Protein AF-A0A3M1L027-F1 (afdb_monomer)

Radius of gyration: 27.31 Å; Cα contacts (8 Å, |Δi|>4): 320; chains: 1; bounding box: 100×48×67 Å

Structure (mmCIF, N/CA/C/O backbone):
data_AF-A0A3M1L027-F1
#
_entry.id   AF-A0A3M1L027-F1
#
loop_
_atom_site.group_PDB
_atom_site.id
_atom_site.type_symbol
_atom_site.label_atom_id
_atom_site.label_alt_id
_atom_site.label_comp_id
_atom_site.label_asym_id
_atom_site.label_entity_id
_atom_site.label_seq_id
_atom_site.pdbx_PDB_ins_code
_atom_site.Cartn_x
_atom_site.Cartn_y
_atom_site.Cartn_z
_atom_site.occupancy
_atom_site.B_iso_or_equiv
_atom_site.auth_seq_id
_atom_site.auth_comp_id
_atom_site.auth_asym_id
_atom_site.auth_atom_id
_atom_site.pdbx_PDB_model_num
ATOM 1 N N . MET A 1 1 ? 84.495 -32.767 42.194 1.00 37.31 1 MET A N 1
ATOM 2 C CA . MET A 1 1 ? 84.769 -31.376 41.768 1.00 37.31 1 MET A CA 1
ATOM 3 C C . MET A 1 1 ? 83.921 -31.078 40.525 1.00 37.31 1 MET A C 1
ATOM 5 O O . MET A 1 1 ? 83.804 -31.969 39.702 1.00 37.31 1 MET A O 1
ATOM 9 N N . LEU A 1 2 ? 83.273 -29.899 40.522 1.00 36.91 2 LEU A N 1
ATOM 10 C CA . LEU A 1 2 ? 82.300 -29.227 39.611 1.00 36.91 2 LEU A CA 1
ATOM 11 C C . LEU A 1 2 ? 82.234 -29.597 38.095 1.00 36.91 2 LEU A C 1
ATOM 13 O O . LEU A 1 2 ? 83.239 -30.071 37.577 1.00 36.91 2 LEU A O 1
ATOM 17 N N . PRO A 1 3 ? 81.194 -29.172 37.314 1.00 49.00 3 PRO A N 1
ATOM 18 C CA . PRO A 1 3 ? 79.812 -28.757 37.654 1.00 49.00 3 PRO A CA 1
ATOM 19 C C . PRO A 1 3 ? 78.686 -29.198 36.669 1.00 49.00 3 PRO A C 1
ATOM 21 O O . PRO A 1 3 ? 78.904 -29.731 35.587 1.00 49.00 3 PRO A O 1
ATOM 24 N N . LEU A 1 4 ? 77.455 -28.860 37.083 1.00 48.69 4 LEU A N 1
ATOM 25 C CA . LEU A 1 4 ? 76.181 -28.756 36.355 1.00 48.69 4 LEU A CA 1
ATOM 26 C C . LEU A 1 4 ? 76.258 -28.399 34.855 1.00 48.69 4 LEU A C 1
ATOM 28 O O . LEU A 1 4 ? 76.881 -27.406 34.486 1.00 48.69 4 LEU A O 1
ATOM 32 N N . ARG A 1 5 ? 75.348 -28.994 34.066 1.00 46.06 5 ARG A N 1
ATOM 33 C CA . ARG A 1 5 ? 74.534 -28.235 33.097 1.00 46.06 5 ARG A CA 1
ATOM 34 C C . ARG A 1 5 ? 73.067 -28.667 33.160 1.00 46.06 5 ARG A C 1
ATOM 36 O O . ARG A 1 5 ? 72.673 -29.698 32.631 1.00 46.06 5 ARG A O 1
ATOM 43 N N . ARG A 1 6 ? 72.265 -27.843 33.842 1.00 48.41 6 ARG A N 1
ATOM 44 C CA . ARG A 1 6 ? 70.798 -27.846 33.785 1.00 48.41 6 ARG A CA 1
ATOM 45 C C . ARG A 1 6 ? 70.379 -27.324 32.409 1.00 48.41 6 ARG A C 1
ATOM 47 O O . ARG A 1 6 ? 70.570 -26.143 32.128 1.00 48.41 6 ARG A O 1
ATOM 54 N N . GLY A 1 7 ? 69.841 -28.195 31.563 1.00 45.50 7 GLY A N 1
ATOM 55 C CA . GLY A 1 7 ? 69.134 -27.788 30.352 1.00 45.50 7 GLY A CA 1
ATOM 56 C C . GLY A 1 7 ? 67.752 -27.275 30.739 1.00 45.50 7 GLY A C 1
ATOM 57 O O . GLY A 1 7 ? 66.909 -28.049 31.181 1.00 45.50 7 GLY A O 1
ATOM 58 N N . TRP A 1 8 ? 67.535 -25.968 30.626 1.00 43.94 8 TRP A N 1
ATOM 59 C CA . TRP A 1 8 ? 66.209 -25.378 30.749 1.00 43.94 8 TRP A CA 1
ATOM 60 C C . TRP A 1 8 ? 65.458 -25.605 29.438 1.00 43.94 8 TRP A C 1
ATOM 62 O O . TRP A 1 8 ? 65.873 -25.119 28.388 1.00 43.94 8 TRP A O 1
ATOM 72 N N . ILE A 1 9 ? 64.361 -26.356 29.501 1.00 53.78 9 ILE A N 1
ATOM 73 C CA . ILE A 1 9 ? 63.373 -26.435 28.426 1.00 53.78 9 ILE A CA 1
ATOM 74 C C . ILE A 1 9 ? 62.634 -25.093 28.423 1.00 53.78 9 ILE A C 1
ATOM 76 O O . ILE A 1 9 ? 61.782 -24.849 29.276 1.00 53.78 9 ILE A O 1
ATOM 80 N N . LEU A 1 10 ? 62.973 -24.205 27.486 1.00 49.75 10 LEU A N 1
ATOM 81 C CA . LEU A 1 10 ? 62.103 -23.087 27.129 1.00 49.75 10 LEU A CA 1
ATOM 82 C C . LEU A 1 10 ? 60.979 -23.652 26.255 1.00 49.75 10 LEU A C 1
ATOM 84 O O . LEU A 1 10 ? 61.097 -23.764 25.037 1.00 49.75 10 LEU A O 1
ATOM 88 N N . LEU A 1 11 ? 59.892 -24.064 26.904 1.00 52.31 11 LEU A N 1
ATOM 89 C CA . LEU A 1 11 ? 58.634 -24.336 26.229 1.00 52.31 11 LEU A CA 1
ATOM 90 C C . LEU A 1 11 ? 58.016 -22.975 25.883 1.00 52.31 11 LEU A C 1
ATOM 92 O O . LEU A 1 11 ? 57.370 -22.346 26.720 1.00 52.31 11 LEU A O 1
ATOM 96 N N . CYS A 1 12 ? 58.260 -22.487 24.665 1.00 53.84 12 CYS A N 1
ATOM 97 C CA . CYS A 1 12 ? 57.504 -21.371 24.108 1.00 53.84 12 CYS A CA 1
ATOM 98 C C . CYS A 1 12 ? 56.041 -21.810 23.976 1.00 53.84 12 CYS A C 1
ATOM 100 O O . CYS A 1 12 ? 55.647 -22.402 22.972 1.00 53.84 12 CYS A O 1
ATOM 102 N N . LEU A 1 13 ? 55.236 -21.529 25.004 1.00 53.84 13 LEU A N 1
ATOM 103 C CA . LEU A 1 13 ? 53.788 -21.440 24.881 1.00 53.84 13 LEU A CA 1
ATOM 104 C C . LEU A 1 13 ? 53.501 -20.316 23.886 1.00 53.84 13 LEU A C 1
ATOM 106 O O . LEU A 1 13 ? 53.431 -19.144 24.250 1.00 53.84 13 LEU A O 1
ATOM 110 N N . ALA A 1 14 ? 53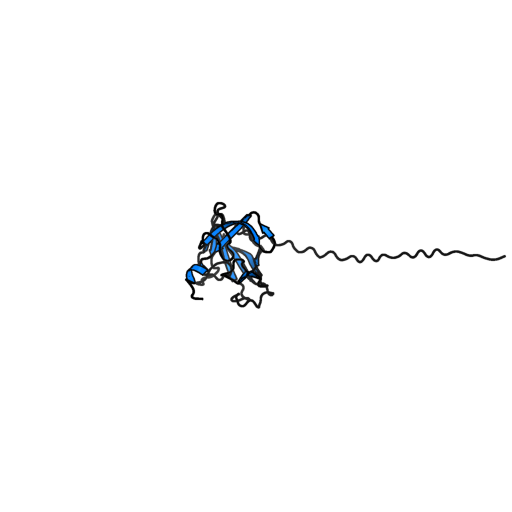.367 -20.684 22.613 1.00 56.53 14 ALA A N 1
ATOM 111 C CA . ALA A 1 14 ? 52.676 -19.869 21.637 1.00 56.53 14 ALA A CA 1
ATOM 112 C C . ALA A 1 14 ? 51.235 -19.741 22.134 1.00 56.53 14 ALA A C 1
ATOM 114 O O . ALA A 1 14 ? 50.391 -20.612 21.922 1.00 56.53 14 ALA A O 1
ATOM 115 N N . THR A 1 15 ? 50.977 -18.664 22.869 1.00 54.59 15 THR A N 1
ATOM 116 C CA . THR A 1 15 ? 49.641 -18.152 23.099 1.00 54.59 15 THR A CA 1
ATOM 117 C C . THR A 1 15 ? 49.081 -17.798 21.728 1.00 54.59 15 THR A C 1
ATOM 119 O O . THR A 1 15 ? 49.270 -16.701 21.209 1.00 54.59 15 THR A O 1
ATOM 122 N N . LEU A 1 16 ? 48.403 -18.767 21.111 1.00 51.25 16 LEU A N 1
ATOM 123 C CA . LEU A 1 16 ? 47.367 -18.508 20.125 1.00 51.25 16 LEU A CA 1
ATOM 124 C C . LEU A 1 16 ? 46.363 -17.592 20.821 1.00 51.25 16 LEU A C 1
ATOM 126 O O . LEU A 1 16 ? 45.451 -18.038 21.518 1.00 51.25 16 LEU A O 1
ATOM 130 N N . ALA A 1 17 ? 46.607 -16.289 20.696 1.00 50.75 17 ALA A N 1
ATOM 131 C CA . ALA A 1 17 ? 45.645 -15.251 20.962 1.00 50.75 17 ALA A CA 1
ATOM 132 C C . ALA A 1 17 ? 44.500 -15.506 19.986 1.00 50.75 17 ALA A C 1
ATOM 134 O O . ALA A 1 17 ? 44.502 -15.047 18.848 1.00 50.75 17 ALA A O 1
ATOM 135 N N . CYS A 1 18 ? 43.559 -16.332 20.427 1.00 54.00 18 CYS A N 1
ATOM 136 C CA . CYS A 1 18 ? 42.279 -16.499 19.787 1.00 54.00 18 CYS A CA 1
ATOM 137 C C . CYS A 1 18 ? 41.596 -15.138 19.930 1.00 54.00 18 CYS A C 1
ATOM 139 O O . CYS A 1 18 ? 41.014 -14.828 20.973 1.00 54.00 18 CYS A O 1
ATOM 141 N N . GLN A 1 19 ? 41.771 -14.276 18.925 1.00 53.28 19 GLN A N 1
ATOM 142 C CA . GLN A 1 19 ? 40.896 -13.135 18.730 1.00 53.28 19 GLN A CA 1
ATOM 143 C C . GLN A 1 19 ? 39.499 -13.735 18.633 1.00 53.28 19 GLN A C 1
ATOM 145 O O . GLN A 1 19 ? 39.149 -14.388 17.654 1.00 53.28 19 GLN A O 1
ATOM 150 N N . ARG A 1 20 ? 38.725 -13.605 19.715 1.00 50.97 20 ARG A N 1
ATOM 151 C CA . ARG A 1 20 ? 37.283 -13.790 19.654 1.00 50.97 20 ARG A CA 1
ATOM 152 C C . ARG A 1 20 ? 36.786 -12.699 18.723 1.00 50.97 20 ARG A C 1
ATOM 154 O O . ARG A 1 20 ? 36.495 -11.593 19.178 1.00 50.97 20 ARG A O 1
ATOM 161 N N . ASP A 1 21 ? 36.719 -13.022 17.438 1.00 51.28 21 ASP A N 1
ATOM 162 C CA . ASP A 1 21 ? 35.825 -12.347 16.519 1.00 51.28 21 ASP A CA 1
ATOM 163 C C . ASP A 1 21 ? 34.471 -12.349 17.212 1.00 51.28 21 ASP A C 1
ATOM 165 O O . ASP A 1 21 ? 33.877 -13.393 17.507 1.00 51.28 21 ASP A O 1
ATOM 169 N N . SER A 1 22 ? 34.058 -11.160 17.635 1.00 59.34 22 SER A N 1
ATOM 170 C CA . SER A 1 22 ? 32.758 -10.984 18.244 1.00 59.34 22 SER A CA 1
ATOM 171 C C . SER A 1 22 ? 31.772 -11.346 17.150 1.00 59.34 22 SER A C 1
ATOM 173 O O . SER A 1 22 ? 31.690 -10.654 16.136 1.00 59.34 22 SER A O 1
ATOM 175 N N . LEU A 1 23 ? 31.079 -12.472 17.337 1.00 60.75 23 LEU A N 1
ATOM 176 C CA . LEU A 1 23 ? 29.998 -12.879 16.454 1.00 60.75 23 LEU A CA 1
ATOM 177 C C . LEU A 1 23 ? 29.114 -11.649 16.204 1.00 60.75 23 LEU A C 1
ATOM 179 O O . LEU A 1 23 ? 28.798 -10.939 17.172 1.00 60.75 23 LEU A O 1
ATOM 183 N N . PRO A 1 24 ? 28.746 -11.367 14.940 1.00 59.81 24 PRO A N 1
ATOM 184 C CA . PRO A 1 24 ? 27.857 -10.265 14.624 1.00 59.81 24 PRO A CA 1
ATOM 185 C C . PRO A 1 24 ? 26.661 -10.324 15.566 1.00 59.81 24 PRO A C 1
ATOM 187 O O . PRO A 1 24 ? 26.062 -11.391 15.736 1.00 59.81 24 PRO A O 1
ATOM 190 N N . LYS A 1 25 ? 26.349 -9.202 16.227 1.00 63.88 25 LYS A N 1
ATOM 191 C CA . LYS A 1 25 ? 25.172 -9.130 17.097 1.00 63.88 25 LYS A CA 1
ATOM 192 C C . LYS A 1 25 ? 23.978 -9.694 16.320 1.00 63.88 25 LYS A C 1
ATOM 194 O O . LYS A 1 25 ? 23.798 -9.280 15.171 1.00 63.88 25 LYS A O 1
ATOM 199 N N . PRO A 1 26 ? 23.181 -10.602 16.915 1.00 51.31 26 PRO A N 1
ATOM 200 C CA . PRO A 1 26 ? 21.980 -11.105 16.272 1.00 51.31 26 PRO A CA 1
ATOM 201 C C . PRO A 1 26 ? 21.167 -9.913 15.783 1.00 51.31 26 PRO A C 1
ATOM 203 O O . PRO A 1 26 ? 20.829 -9.024 16.573 1.00 51.31 26 PRO A O 1
ATOM 206 N N . GLN A 1 27 ? 20.919 -9.848 14.476 1.00 49.56 27 GLN A N 1
ATOM 207 C CA . GLN A 1 27 ? 19.997 -8.853 13.958 1.00 49.56 27 GLN A CA 1
ATOM 208 C C . GLN A 1 27 ? 18.647 -9.096 14.644 1.00 49.56 27 GLN A C 1
ATOM 210 O O . GLN A 1 27 ? 18.240 -10.256 14.775 1.00 49.56 27 GLN A O 1
ATOM 215 N N . PRO A 1 28 ? 17.967 -8.042 15.132 1.00 50.88 28 PRO A N 1
ATOM 216 C CA . PRO A 1 28 ? 16.625 -8.205 15.667 1.00 50.88 28 PRO A CA 1
ATOM 217 C C . PRO A 1 28 ? 15.769 -8.923 14.617 1.00 50.88 28 PRO A C 1
ATOM 219 O O . PRO A 1 28 ? 15.940 -8.648 13.423 1.00 50.88 28 PRO A O 1
ATOM 222 N N . PRO A 1 29 ? 14.891 -9.854 15.037 1.00 46.72 29 PRO A N 1
ATOM 223 C CA . PRO A 1 29 ? 14.069 -10.606 14.105 1.00 46.72 29 PRO A CA 1
ATOM 224 C C . PRO A 1 29 ? 13.364 -9.622 13.180 1.00 46.72 29 PRO A C 1
ATOM 226 O O . PRO A 1 29 ? 12.814 -8.614 13.637 1.00 46.72 29 PRO A O 1
ATOM 229 N N . THR A 1 30 ? 13.430 -9.887 11.876 1.00 49.53 30 THR A N 1
ATOM 230 C CA . THR A 1 30 ? 12.678 -9.115 10.893 1.00 49.53 30 THR A CA 1
ATOM 231 C C . THR A 1 30 ? 11.226 -9.095 11.365 1.00 49.53 30 THR A C 1
ATOM 233 O O . THR A 1 30 ? 10.661 -10.173 11.579 1.00 49.53 30 THR A O 1
ATOM 236 N N . PRO A 1 31 ? 10.632 -7.914 11.621 1.00 47.78 31 PRO A N 1
ATOM 237 C CA . PRO A 1 31 ? 9.256 -7.861 12.077 1.00 47.78 31 PRO A CA 1
ATOM 238 C C . PRO A 1 31 ? 8.383 -8.589 11.051 1.00 47.78 31 PRO A C 1
ATOM 240 O O . PRO A 1 31 ? 8.661 -8.497 9.849 1.00 47.78 31 PRO A O 1
ATOM 243 N N . PRO A 1 32 ? 7.377 -9.355 11.505 1.00 49.22 32 PRO A N 1
ATOM 244 C CA . PRO A 1 32 ? 6.513 -10.079 10.592 1.00 49.22 32 PRO A CA 1
ATOM 245 C C . PRO A 1 32 ? 5.899 -9.094 9.586 1.00 49.22 32 PRO A C 1
ATOM 247 O O . PRO A 1 32 ? 5.585 -7.961 9.970 1.00 49.22 32 PRO A O 1
ATOM 250 N N . PRO A 1 33 ? 5.722 -9.499 8.313 1.00 55.72 33 PRO A N 1
ATOM 251 C CA . PRO A 1 33 ? 5.017 -8.674 7.344 1.00 55.72 33 PRO A CA 1
ATOM 252 C C . PRO A 1 33 ? 3.640 -8.308 7.899 1.00 55.72 33 PRO A C 1
ATOM 254 O O . PRO A 1 33 ? 3.072 -9.028 8.724 1.00 55.72 33 PRO A O 1
ATOM 257 N N . LEU A 1 34 ? 3.115 -7.168 7.463 1.00 56.09 34 LEU A N 1
ATOM 258 C CA . LEU A 1 34 ? 1.831 -6.650 7.889 1.00 56.09 34 LEU A CA 1
ATOM 259 C C . LEU A 1 34 ? 0.793 -7.623 7.350 1.00 56.09 34 LEU A C 1
ATOM 261 O O . LEU A 1 34 ? 0.410 -7.569 6.187 1.00 56.09 34 LEU A O 1
ATOM 265 N N . ARG A 1 35 ? 0.370 -8.540 8.212 1.00 68.25 35 ARG A N 1
ATOM 266 C CA . ARG A 1 35 ? -0.791 -9.379 7.992 1.00 68.25 35 ARG A CA 1
ATOM 267 C C . ARG A 1 35 ? -1.999 -8.475 8.102 1.00 68.25 35 ARG A C 1
ATOM 269 O O . ARG A 1 35 ? -2.473 -8.199 9.201 1.00 68.25 35 ARG A O 1
ATOM 276 N N . LEU A 1 36 ? -2.402 -7.913 6.966 1.00 73.50 36 LEU A N 1
ATOM 277 C CA . LEU A 1 36 ? -3.589 -7.074 6.877 1.00 73.50 36 LEU A CA 1
ATOM 278 C C . LEU A 1 36 ? -4.849 -7.873 7.220 1.00 73.50 36 LEU A C 1
ATOM 280 O O . LEU A 1 36 ? -5.791 -7.277 7.701 1.00 73.50 36 LEU A O 1
ATOM 284 N N . ASP A 1 37 ? -4.836 -9.198 7.071 1.00 75.25 37 ASP A N 1
ATOM 285 C CA . ASP A 1 37 ? -5.871 -10.148 7.507 1.00 75.25 37 ASP A CA 1
ATOM 286 C C . ASP A 1 37 ? -5.891 -10.404 9.018 1.00 75.25 37 ASP A C 1
ATOM 288 O O . ASP A 1 37 ? -6.900 -10.852 9.560 1.00 75.25 37 ASP A O 1
ATOM 292 N N . ARG A 1 38 ? -4.783 -10.126 9.716 1.00 83.75 38 ARG A N 1
ATOM 293 C CA . ARG A 1 38 ? -4.649 -10.283 11.174 1.00 83.75 38 ARG A CA 1
ATOM 294 C C . ARG A 1 38 ? -3.812 -9.147 11.781 1.00 83.75 38 ARG A C 1
ATOM 296 O O . ARG A 1 38 ? -2.733 -9.403 12.318 1.00 83.75 38 ARG A O 1
ATOM 303 N N . PRO A 1 39 ? -4.277 -7.890 11.685 1.00 86.62 39 PRO A N 1
ATOM 304 C CA . PRO A 1 39 ? -3.570 -6.727 12.189 1.00 86.62 39 PRO A CA 1
ATOM 305 C C . PRO A 1 39 ? -3.420 -6.806 13.710 1.00 86.62 39 PRO A C 1
ATOM 307 O O . PRO A 1 39 ? -4.360 -7.122 14.438 1.00 86.62 39 PRO A O 1
ATOM 310 N N . ALA A 1 40 ? -2.225 -6.482 14.197 1.00 90.44 40 ALA A N 1
ATOM 311 C CA . ALA A 1 40 ? -1.915 -6.430 15.618 1.00 90.44 40 ALA A CA 1
ATOM 312 C C . ALA A 1 40 ? -1.153 -5.147 15.955 1.00 90.44 40 ALA A C 1
ATOM 314 O O . ALA A 1 40 ? -0.298 -4.700 15.190 1.00 90.44 40 ALA A O 1
ATOM 315 N N . VAL A 1 41 ? -1.434 -4.561 17.121 1.00 92.62 41 VAL A N 1
ATOM 316 C CA . VAL A 1 41 ? -0.690 -3.390 17.609 1.00 92.62 41 VAL A CA 1
ATOM 317 C C . VAL A 1 41 ? 0.792 -3.743 17.750 1.00 92.62 41 VAL A C 1
ATOM 319 O O . VAL A 1 41 ? 1.140 -4.793 18.282 1.00 92.62 41 VAL A O 1
ATOM 322 N N . GLY A 1 42 ? 1.665 -2.870 17.247 1.00 89.06 42 GLY A N 1
ATOM 323 C CA . GLY A 1 42 ? 3.112 -3.083 17.186 1.00 89.06 42 GLY A CA 1
ATOM 324 C C . GLY A 1 42 ? 3.602 -3.770 15.907 1.00 89.06 42 GLY A C 1
ATOM 325 O O . GLY A 1 42 ? 4.803 -3.744 15.639 1.00 89.06 42 GLY A O 1
ATOM 326 N N . GLN A 1 43 ? 2.707 -4.328 15.083 1.00 87.94 43 GLN A N 1
ATOM 327 C CA . GLN A 1 43 ? 3.065 -4.884 13.777 1.00 87.94 43 GLN A CA 1
ATOM 328 C C . GLN A 1 43 ? 3.628 -3.789 12.867 1.00 87.94 43 GLN A C 1
ATOM 330 O O . GLN A 1 43 ? 3.080 -2.685 12.797 1.00 87.94 43 GLN A O 1
ATOM 335 N N . GLN A 1 44 ? 4.708 -4.103 12.150 1.00 86.75 44 GLN A N 1
ATOM 336 C CA . GLN A 1 44 ? 5.384 -3.164 11.262 1.00 86.75 44 GLN A CA 1
ATOM 337 C C . GLN A 1 44 ? 5.728 -3.823 9.929 1.00 86.75 44 GLN A C 1
ATOM 339 O O . GLN A 1 44 ? 6.296 -4.908 9.899 1.00 86.75 44 GLN A O 1
ATOM 344 N N . SER A 1 45 ? 5.468 -3.116 8.834 1.00 83.56 45 SER A N 1
ATOM 345 C CA . SER A 1 45 ? 5.930 -3.454 7.492 1.00 83.56 45 SER A CA 1
ATOM 346 C C . SER A 1 45 ? 6.839 -2.417 6.890 1.00 83.56 45 SER A C 1
ATOM 348 O O . SER A 1 45 ? 6.894 -1.270 7.329 1.00 83.56 45 SER A O 1
ATOM 350 N N . ARG A 1 46 ? 7.571 -2.880 5.884 1.00 81.56 46 ARG A N 1
ATOM 351 C CA . ARG A 1 46 ? 8.557 -2.136 5.124 1.00 81.56 46 ARG A CA 1
ATOM 352 C C . ARG A 1 46 ? 8.307 -2.414 3.651 1.00 81.56 46 ARG A C 1
ATOM 354 O O . ARG A 1 46 ? 8.335 -3.572 3.249 1.00 81.56 46 ARG A O 1
ATOM 361 N N . TYR A 1 47 ? 8.058 -1.365 2.885 1.00 79.38 47 TYR A N 1
ATOM 362 C CA . TYR A 1 47 ? 7.806 -1.438 1.454 1.00 79.38 47 TYR A CA 1
ATOM 363 C C . TYR A 1 47 ? 8.935 -0.724 0.728 1.00 79.38 47 TYR A C 1
ATOM 365 O O . TYR A 1 47 ? 9.275 0.411 1.065 1.00 79.38 47 TYR A O 1
ATOM 373 N N . LEU A 1 48 ? 9.526 -1.412 -0.243 1.00 77.00 48 LEU A N 1
ATOM 374 C CA . LEU A 1 48 ? 10.541 -0.836 -1.113 1.00 77.00 48 LEU A CA 1
ATOM 375 C C . LEU A 1 48 ? 9.845 0.022 -2.163 1.00 77.00 48 LEU A C 1
ATOM 377 O O . LEU A 1 48 ? 8.863 -0.419 -2.764 1.00 77.00 48 LEU A O 1
ATOM 381 N N . LEU A 1 49 ? 10.373 1.218 -2.400 1.00 74.81 49 LEU A N 1
ATOM 382 C CA . LEU A 1 49 ? 9.961 2.008 -3.547 1.00 74.81 49 LEU A CA 1
ATOM 383 C C . LEU A 1 49 ? 10.813 1.604 -4.754 1.00 74.81 49 LEU A C 1
ATOM 385 O O . LEU A 1 49 ? 12.040 1.710 -4.735 1.00 74.81 49 LEU A O 1
ATOM 389 N N . LEU A 1 50 ? 10.143 1.130 -5.801 1.00 73.19 50 LEU A N 1
ATOM 390 C CA . LEU A 1 50 ? 10.763 0.769 -7.069 1.00 73.19 50 LEU A CA 1
ATOM 391 C C . LEU A 1 50 ? 10.286 1.741 -8.139 1.00 73.19 50 LEU A C 1
ATOM 393 O O . LEU A 1 50 ? 9.083 1.925 -8.325 1.00 73.19 50 LEU A O 1
ATOM 397 N N . LYS A 1 51 ? 11.230 2.347 -8.853 1.00 70.31 51 LYS A N 1
ATOM 398 C CA . LYS A 1 51 ? 10.949 3.239 -9.971 1.00 70.31 51 LYS A CA 1
ATOM 399 C C . LYS A 1 51 ? 11.202 2.497 -11.271 1.00 70.31 51 LYS A C 1
ATOM 401 O O . LYS A 1 51 ? 12.320 2.067 -11.530 1.00 70.31 51 LYS A O 1
ATOM 406 N N . GLY A 1 52 ? 10.162 2.336 -12.081 1.00 65.94 52 GLY A N 1
ATOM 407 C CA . GLY A 1 52 ? 10.300 1.785 -13.423 1.00 65.94 52 GLY A CA 1
ATOM 408 C C . GLY A 1 52 ? 10.906 2.815 -14.375 1.00 65.94 52 GLY A C 1
ATOM 409 O O . GLY A 1 52 ? 10.434 3.947 -14.464 1.00 65.94 52 GLY A O 1
ATOM 410 N N . PHE A 1 53 ? 11.929 2.408 -15.112 1.00 55.75 53 PHE A N 1
ATOM 411 C CA . PHE A 1 53 ? 12.472 3.118 -16.258 1.00 55.75 53 PHE A CA 1
ATOM 412 C C . PHE A 1 53 ? 12.382 2.167 -17.444 1.00 55.75 53 PHE A C 1
ATOM 414 O O . PHE A 1 53 ? 12.714 0.992 -17.315 1.00 55.75 53 PHE A O 1
ATOM 421 N N . ASN A 1 54 ? 11.953 2.673 -18.598 1.00 57.38 54 ASN A N 1
ATOM 422 C CA . ASN A 1 54 ? 11.730 1.910 -19.830 1.00 57.38 54 ASN A CA 1
ATOM 423 C C . ASN A 1 54 ? 10.360 1.207 -19.942 1.00 57.38 54 ASN A C 1
ATOM 425 O O . ASN A 1 54 ? 10.265 -0.015 -20.022 1.00 57.38 54 ASN A O 1
ATOM 429 N N . TYR A 1 55 ? 9.299 2.015 -20.047 1.00 54.94 55 TYR A N 1
ATOM 430 C CA . TYR A 1 55 ? 7.923 1.576 -20.336 1.00 54.94 55 TYR A CA 1
ATOM 431 C C . TYR A 1 55 ? 7.744 0.883 -21.702 1.00 54.94 55 TYR A C 1
ATOM 433 O O . TYR A 1 55 ? 6.718 0.251 -21.936 1.00 54.94 55 TYR A O 1
ATOM 441 N N . LEU A 1 56 ? 8.716 1.021 -22.611 1.00 55.41 56 LEU A N 1
ATOM 442 C CA . LEU A 1 56 ? 8.654 0.514 -23.988 1.00 55.41 56 LEU A CA 1
ATOM 443 C C . LEU A 1 56 ? 9.581 -0.692 -24.232 1.00 55.41 56 LEU A C 1
ATOM 445 O O . LEU A 1 56 ? 9.600 -1.238 -25.333 1.00 55.41 56 LEU A O 1
ATOM 449 N N . GLY A 1 57 ? 10.372 -1.098 -23.235 1.00 55.03 57 GLY A N 1
ATOM 450 C CA . GLY A 1 57 ? 11.334 -2.193 -23.348 1.00 55.03 57 GLY A CA 1
ATOM 451 C C . GLY A 1 57 ? 10.764 -3.550 -22.942 1.00 55.03 57 GLY A C 1
ATOM 452 O O . GLY A 1 57 ? 9.825 -3.643 -22.160 1.00 55.03 57 GLY A O 1
ATOM 453 N N . SER A 1 58 ? 11.393 -4.624 -23.425 1.00 52.59 58 SER A N 1
ATOM 454 C CA . SER A 1 58 ? 11.033 -6.014 -23.099 1.00 52.59 58 SER A CA 1
ATOM 455 C C . SER A 1 58 ? 11.500 -6.483 -21.714 1.00 52.59 58 SER A C 1
ATOM 457 O O . SER A 1 58 ? 11.207 -7.606 -21.318 1.00 52.59 58 SER A O 1
ATOM 459 N N . SER A 1 59 ? 12.252 -5.656 -20.985 1.00 54.72 59 SER A N 1
ATOM 460 C CA . SER A 1 59 ? 12.683 -5.933 -19.615 1.00 54.72 59 SER A CA 1
ATOM 461 C C . SER A 1 59 ? 12.533 -4.660 -18.794 1.00 54.72 59 SER A C 1
ATOM 463 O O . SER A 1 59 ? 13.153 -3.652 -19.150 1.00 54.72 59 SER A O 1
ATOM 465 N N . PRO A 1 60 ? 11.755 -4.673 -17.702 1.00 57.34 60 PRO A N 1
ATOM 466 C CA . PRO A 1 60 ? 11.655 -3.505 -16.849 1.00 57.34 60 PRO A CA 1
ATOM 467 C C . PRO A 1 60 ? 12.998 -3.272 -16.159 1.00 57.34 60 PRO A C 1
ATOM 469 O O . PRO A 1 60 ? 13.560 -4.173 -15.532 1.00 57.34 60 PRO A O 1
ATOM 472 N N . LEU A 1 61 ? 13.524 -2.058 -16.276 1.00 62.56 61 LEU A N 1
ATOM 473 C CA . LEU A 1 61 ? 14.629 -1.616 -15.442 1.00 62.56 61 LEU A CA 1
ATOM 474 C C . LEU A 1 61 ? 14.006 -0.918 -14.241 1.00 62.56 61 LEU A C 1
ATOM 476 O O . LEU A 1 61 ? 13.431 0.159 -14.373 1.00 62.56 61 LEU A O 1
ATOM 480 N N . PHE A 1 62 ? 14.070 -1.555 -13.076 1.00 66.50 62 PHE A N 1
ATOM 481 C CA . PHE A 1 62 ? 13.688 -0.906 -11.830 1.00 66.50 62 PHE A CA 1
ATOM 482 C C . PHE A 1 62 ? 14.923 -0.295 -11.184 1.00 66.50 62 PHE A C 1
ATOM 484 O O . PHE A 1 62 ? 15.904 -0.995 -10.934 1.00 66.50 62 PHE A O 1
ATOM 491 N N . GLU A 1 63 ? 14.861 0.993 -10.873 1.00 66.56 63 GLU A N 1
ATOM 492 C CA . GLU A 1 63 ? 15.776 1.594 -9.914 1.00 66.56 63 GLU A CA 1
ATOM 493 C C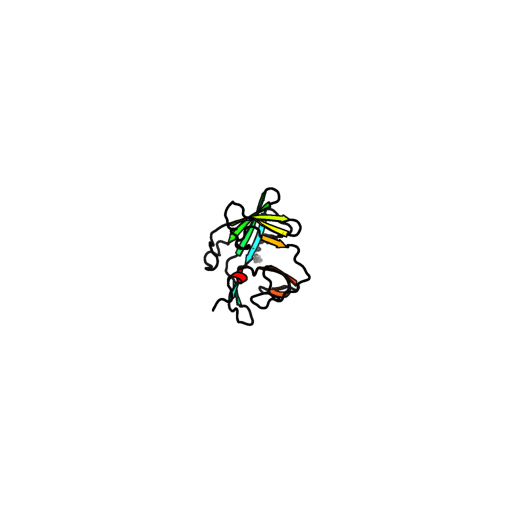 . GLU A 1 63 ? 15.162 1.479 -8.525 1.00 66.56 63 GLU A C 1
ATOM 495 O O . GLU A 1 63 ? 13.968 1.720 -8.315 1.00 66.56 63 GLU A O 1
ATOM 500 N N . TYR A 1 64 ? 15.994 1.091 -7.572 1.00 69.62 64 TYR A N 1
ATOM 501 C CA . TYR A 1 64 ? 15.629 1.129 -6.173 1.00 69.62 64 TYR A CA 1
ATOM 502 C C . TYR A 1 64 ? 15.834 2.548 -5.655 1.00 69.62 64 TYR A C 1
ATOM 504 O O . TYR A 1 64 ? 16.958 3.050 -5.670 1.00 69.62 64 TYR A O 1
ATOM 512 N N . ALA A 1 65 ? 14.772 3.171 -5.150 1.00 67.94 65 ALA A N 1
ATOM 513 C CA . ALA A 1 65 ? 14.968 4.339 -4.310 1.00 67.94 65 ALA A CA 1
ATOM 514 C C . ALA A 1 65 ? 15.483 3.847 -2.947 1.00 67.94 65 ALA A C 1
ATOM 516 O O . ALA A 1 65 ? 14.906 2.909 -2.402 1.00 67.94 65 ALA A O 1
ATOM 517 N N . PRO A 1 66 ? 16.512 4.471 -2.344 1.00 64.12 66 PRO A N 1
ATOM 518 C CA . PRO A 1 66 ? 17.038 4.069 -1.037 1.00 64.12 66 PRO A CA 1
ATOM 519 C C . PRO A 1 66 ? 16.001 4.127 0.098 1.00 64.12 66 PRO A C 1
ATOM 521 O O . PRO A 1 66 ? 16.267 3.621 1.191 1.00 64.12 66 PRO A O 1
ATOM 524 N N . ASP A 1 67 ? 14.823 4.702 -0.161 1.00 70.50 67 ASP A N 1
ATOM 525 C CA . ASP A 1 67 ? 13.716 4.745 0.776 1.00 70.50 67 ASP A CA 1
ATOM 526 C C . ASP A 1 67 ? 13.000 3.413 0.963 1.00 70.50 67 ASP A C 1
ATOM 528 O O . ASP A 1 67 ? 12.749 2.630 0.050 1.00 70.50 67 ASP A O 1
ATOM 532 N N . THR A 1 68 ? 12.566 3.224 2.197 1.00 77.06 68 THR A N 1
ATOM 533 C CA . THR A 1 68 ? 11.591 2.234 2.584 1.00 77.06 68 THR A CA 1
ATOM 534 C C . THR A 1 68 ? 10.419 2.930 3.269 1.00 77.06 68 THR A C 1
ATOM 536 O O . THR A 1 68 ? 10.569 3.537 4.333 1.00 77.06 68 THR A O 1
ATOM 539 N N . LEU A 1 69 ? 9.219 2.765 2.719 1.00 83.62 69 LEU A N 1
ATOM 540 C CA . LEU A 1 69 ? 7.999 3.137 3.420 1.00 83.62 69 LEU A CA 1
ATOM 541 C C . LEU A 1 69 ? 7.784 2.174 4.589 1.00 83.62 69 LEU A C 1
ATOM 543 O O . LEU A 1 69 ? 7.671 0.963 4.413 1.00 83.62 69 LEU A O 1
ATOM 547 N N . VAL A 1 70 ? 7.722 2.718 5.795 1.00 87.75 70 VAL A N 1
ATOM 548 C CA . VAL A 1 70 ? 7.427 2.001 7.030 1.00 87.75 70 VAL A CA 1
ATOM 549 C C . VAL A 1 70 ? 5.968 2.224 7.397 1.00 87.75 70 VAL A C 1
ATOM 551 O O . VAL A 1 70 ? 5.529 3.362 7.555 1.00 87.75 70 VAL A O 1
ATOM 554 N N . VAL A 1 71 ? 5.239 1.127 7.589 1.00 89.25 71 VAL A N 1
ATOM 555 C CA . VAL A 1 71 ? 3.832 1.141 8.008 1.00 89.25 71 VAL A CA 1
ATOM 556 C C . VAL A 1 71 ? 3.698 0.398 9.318 1.00 89.25 71 VAL A C 1
ATOM 558 O O . VAL A 1 71 ? 4.121 -0.753 9.413 1.00 89.25 71 VAL A O 1
ATOM 561 N N . ARG A 1 72 ? 3.138 1.043 10.338 1.00 92.62 72 ARG A N 1
ATOM 562 C CA . ARG A 1 72 ? 3.060 0.503 11.697 1.00 92.62 72 ARG A CA 1
ATOM 563 C C . ARG A 1 72 ? 1.651 0.619 12.250 1.00 92.62 72 ARG A C 1
ATOM 565 O O . ARG A 1 72 ? 1.053 1.685 12.184 1.00 92.62 72 ARG A O 1
ATOM 572 N N . ILE A 1 73 ? 1.154 -0.449 12.865 1.00 92.94 73 ILE A N 1
ATOM 573 C CA . ILE A 1 73 ? -0.074 -0.387 13.660 1.00 92.94 73 ILE A CA 1
ATOM 574 C C . ILE A 1 73 ? 0.294 0.155 15.039 1.00 92.94 73 ILE A C 1
ATOM 576 O O . ILE A 1 73 ? 0.977 -0.511 15.818 1.00 92.94 73 ILE A O 1
ATOM 580 N N . VAL A 1 74 ? -0.138 1.376 15.335 1.00 95.31 74 VAL A N 1
ATOM 581 C CA . VAL A 1 74 ? 0.255 2.116 16.545 1.00 95.31 74 VAL A CA 1
ATOM 582 C C . VAL A 1 74 ? -0.761 2.017 17.674 1.00 95.31 74 VAL A C 1
ATOM 584 O O . VAL A 1 74 ? -0.426 2.304 18.819 1.00 95.31 74 VAL A O 1
ATOM 587 N N . GLY A 1 75 ? -1.984 1.579 17.383 1.00 94.81 75 GLY A N 1
ATOM 588 C CA . GLY A 1 75 ? -3.024 1.433 18.392 1.00 94.81 75 GLY A CA 1
ATOM 589 C C . GLY A 1 75 ? -4.304 0.821 17.842 1.00 94.81 75 GLY A C 1
ATOM 590 O O . GLY A 1 75 ? -4.375 0.433 16.676 1.00 94.81 75 GLY A O 1
ATOM 591 N N . ARG A 1 76 ? -5.321 0.746 18.700 1.00 93.94 76 ARG A N 1
ATOM 592 C CA . ARG A 1 76 ? -6.667 0.279 18.363 1.00 93.94 76 ARG A CA 1
ATOM 593 C C . ARG A 1 76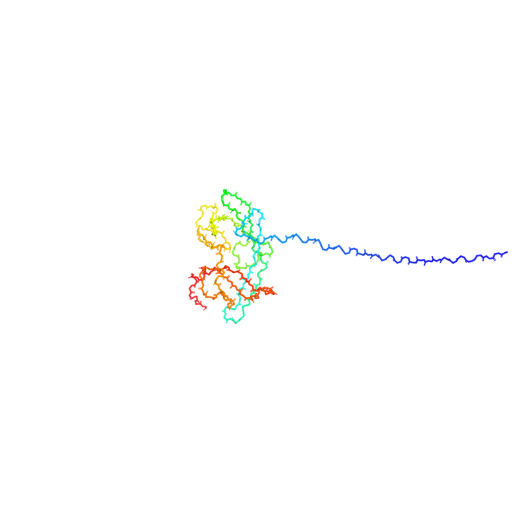 ? -7.703 1.148 19.077 1.00 93.94 76 ARG A C 1
ATOM 595 O O . ARG A 1 76 ? -7.506 1.492 20.240 1.00 93.94 76 ARG A O 1
ATOM 602 N N . VAL A 1 77 ? -8.787 1.497 18.391 1.00 90.75 77 VAL A N 1
ATOM 603 C CA . VAL A 1 77 ? -9.928 2.260 18.917 1.00 90.75 77 VAL A CA 1
ATOM 604 C C . VAL A 1 77 ? -11.207 1.538 18.502 1.00 90.75 77 VAL A C 1
ATOM 606 O O . VAL A 1 77 ? -11.604 1.588 17.341 1.00 90.75 77 VAL A O 1
ATOM 609 N N . GLY A 1 78 ? -11.841 0.834 19.441 1.00 90.50 78 GLY A N 1
ATOM 610 C CA . GLY A 1 78 ? -12.945 -0.074 19.115 1.00 90.50 78 GLY A CA 1
ATOM 611 C C . GLY A 1 78 ? -12.492 -1.154 18.127 1.00 90.50 78 GLY A C 1
ATOM 612 O O . GLY A 1 78 ? -11.519 -1.863 18.385 1.00 90.50 78 GLY A O 1
ATOM 613 N N . GLU A 1 79 ? -13.155 -1.236 16.975 1.00 90.19 79 GLU A N 1
ATOM 614 C CA . GLU A 1 79 ? -12.804 -2.171 15.893 1.00 90.19 79 GLU A CA 1
ATOM 615 C C . GLU A 1 79 ? -11.772 -1.623 14.896 1.00 90.19 79 GLU A C 1
ATOM 617 O O . GLU A 1 79 ? -11.350 -2.337 13.987 1.00 90.19 79 GLU A O 1
ATOM 622 N N . ASP A 1 80 ? -11.331 -0.376 15.073 1.00 92.50 80 ASP A N 1
ATOM 623 C CA . ASP A 1 80 ? -10.386 0.269 14.164 1.00 92.50 80 ASP A CA 1
ATOM 624 C C . ASP A 1 80 ? -8.951 0.131 14.666 1.00 92.50 80 ASP A C 1
ATOM 626 O O . ASP A 1 80 ? -8.649 0.406 15.827 1.00 92.50 80 ASP A O 1
ATOM 630 N N . PHE A 1 81 ? -8.032 -0.202 13.770 1.00 93.06 81 PHE A N 1
ATOM 631 C CA . PHE A 1 81 ? -6.594 -0.150 13.989 1.00 93.06 81 PHE A CA 1
ATOM 632 C C . PHE A 1 81 ? -6.050 1.198 13.535 1.00 93.06 81 PHE A C 1
ATOM 634 O O . PHE A 1 81 ? -6.257 1.603 12.395 1.00 93.06 81 PHE A O 1
ATOM 641 N N . LEU A 1 82 ? -5.328 1.884 14.417 1.00 93.69 82 LEU A N 1
ATOM 642 C CA . LEU A 1 82 ? -4.613 3.109 14.077 1.00 93.69 82 LEU A CA 1
ATOM 643 C C . LEU A 1 82 ? -3.304 2.748 13.389 1.00 93.69 82 LEU A C 1
ATOM 645 O O . LEU A 1 82 ? -2.518 1.955 13.915 1.00 93.69 82 LEU A O 1
ATOM 649 N N . VAL A 1 83 ? -3.062 3.362 12.240 1.00 92.56 83 VAL A N 1
ATOM 650 C CA . VAL A 1 83 ? -1.878 3.137 11.420 1.00 92.56 83 VAL A CA 1
ATOM 651 C C . VAL A 1 83 ? -1.079 4.416 11.290 1.00 92.56 83 VAL A C 1
ATOM 653 O O . VAL A 1 83 ? -1.632 5.504 11.185 1.00 92.56 83 VAL A O 1
ATOM 656 N N . GLU A 1 84 ? 0.235 4.250 11.303 1.00 93.50 84 GLU A N 1
ATOM 657 C CA . GLU A 1 84 ? 1.231 5.269 11.028 1.00 93.50 84 GLU A CA 1
ATOM 658 C C . GLU A 1 84 ? 2.025 4.875 9.780 1.00 93.50 84 GLU A C 1
ATOM 660 O O . GLU A 1 84 ? 2.561 3.767 9.703 1.00 93.50 84 GLU A O 1
ATOM 665 N N . GLU A 1 85 ? 2.135 5.798 8.833 1.00 91.06 85 GLU A N 1
ATOM 666 C CA . GLU A 1 85 ? 2.970 5.697 7.641 1.00 91.06 85 GLU A CA 1
ATOM 667 C C . GLU A 1 85 ? 4.071 6.746 7.661 1.00 91.06 85 GLU A C 1
ATOM 669 O O . GLU A 1 85 ? 3.813 7.944 7.785 1.00 91.06 85 GLU A O 1
ATOM 674 N N . ARG A 1 86 ? 5.311 6.308 7.463 1.00 90.38 86 ARG A N 1
ATOM 675 C CA . ARG A 1 86 ? 6.464 7.200 7.341 1.00 90.38 86 ARG A CA 1
ATOM 676 C C . ARG A 1 86 ? 7.545 6.576 6.479 1.00 90.38 86 ARG A C 1
ATOM 678 O O . ARG A 1 86 ? 7.699 5.364 6.444 1.00 90.38 86 ARG A O 1
ATOM 685 N N . THR A 1 87 ? 8.344 7.403 5.851 1.00 86.75 87 THR A N 1
ATOM 686 C CA . THR A 1 87 ? 9.578 7.015 5.161 1.00 86.75 87 THR A CA 1
ATOM 687 C C . THR A 1 87 ? 10.716 6.829 6.171 1.00 86.75 87 THR A C 1
ATOM 689 O O . THR A 1 87 ? 10.604 7.188 7.357 1.00 86.75 87 THR A O 1
ATOM 692 N N . THR A 1 88 ? 11.827 6.229 5.748 1.00 82.31 88 THR A N 1
ATOM 693 C CA . THR A 1 88 ? 13.039 6.233 6.580 1.00 82.31 88 THR A CA 1
ATOM 694 C C . THR A 1 88 ? 13.831 7.544 6.435 1.00 82.31 88 THR A C 1
ATOM 696 O O . THR A 1 88 ? 13.660 8.273 5.473 1.00 82.31 88 THR A O 1
ATOM 699 N N . PRO A 1 89 ? 14.723 7.908 7.373 1.00 71.06 89 PRO A N 1
ATOM 700 C CA . PRO A 1 89 ? 15.554 9.110 7.213 1.00 71.06 89 PRO A CA 1
ATOM 701 C C . PRO A 1 89 ? 16.617 8.996 6.112 1.00 71.06 89 PRO A C 1
ATOM 703 O O . PRO A 1 89 ? 17.042 10.010 5.565 1.00 71.06 89 PRO A O 1
ATOM 706 N N . LEU A 1 90 ? 17.029 7.767 5.770 1.00 65.12 90 LEU A N 1
ATOM 707 C CA . LEU A 1 90 ? 17.977 7.462 4.681 1.00 65.12 90 LEU A CA 1
ATOM 708 C C . LEU A 1 90 ? 17.425 7.787 3.282 1.00 65.12 90 LEU A C 1
ATOM 710 O O . LEU A 1 90 ? 18.078 7.557 2.272 1.00 65.12 90 LEU A O 1
ATOM 714 N N . SER A 1 91 ? 16.221 8.335 3.253 1.00 57.97 91 SER A N 1
ATOM 715 C CA . SER A 1 91 ? 15.352 8.441 2.099 1.00 57.97 91 SER A CA 1
ATOM 716 C C . SER A 1 91 ? 15.108 9.855 1.609 1.00 57.97 91 SER A C 1
ATOM 718 O O . SER A 1 91 ? 14.378 10.061 0.644 1.00 57.97 91 SER A O 1
ATOM 720 N N . ARG A 1 92 ? 15.660 10.840 2.322 1.00 50.69 92 ARG A N 1
ATOM 721 C CA . ARG A 1 92 ? 15.339 12.271 2.232 1.00 50.69 92 ARG A CA 1
ATOM 722 C C . ARG A 1 92 ? 15.609 12.944 0.876 1.00 50.69 92 ARG A C 1
ATOM 724 O O . ARG A 1 92 ? 15.573 14.166 0.806 1.00 50.69 92 ARG A O 1
ATOM 731 N N . SER A 1 93 ? 15.874 12.203 -0.195 1.00 54.19 93 SER A N 1
ATOM 732 C CA . SER A 1 93 ? 16.281 12.771 -1.480 1.00 54.19 93 SER A CA 1
ATOM 733 C C . SER A 1 93 ? 15.646 12.136 -2.717 1.00 54.19 93 SER A C 1
ATOM 735 O O . SER A 1 93 ? 16.153 12.396 -3.801 1.00 54.19 93 SER A O 1
ATOM 737 N N . GLU A 1 94 ? 14.581 11.332 -2.612 1.00 65.00 94 GLU A N 1
ATOM 738 C CA . GLU A 1 94 ? 13.867 10.866 -3.815 1.00 65.00 94 GLU A CA 1
ATOM 739 C C . GLU A 1 94 ? 12.854 11.932 -4.281 1.00 65.00 94 GLU A C 1
ATOM 741 O O . GLU A 1 94 ? 11.862 12.158 -3.580 1.00 65.00 94 GLU A O 1
ATOM 746 N N . PRO A 1 95 ? 13.046 12.580 -5.451 1.00 63.50 95 PRO A N 1
ATOM 747 C CA . PRO A 1 95 ? 12.151 13.640 -5.925 1.00 63.50 95 PRO A CA 1
ATOM 748 C C . PRO A 1 95 ? 10.707 13.182 -6.149 1.00 63.50 95 PRO A C 1
ATOM 750 O O . PRO A 1 95 ? 9.796 14.006 -6.140 1.00 63.50 95 PRO A O 1
ATOM 753 N N . LEU A 1 96 ? 10.486 11.881 -6.356 1.00 62.56 96 LEU A N 1
ATOM 754 C CA . LEU A 1 96 ? 9.147 11.320 -6.540 1.00 62.56 96 LEU A CA 1
ATOM 755 C C . LEU A 1 96 ? 8.355 11.156 -5.238 1.00 62.56 96 LEU A C 1
ATOM 757 O O . LEU A 1 96 ? 7.137 10.981 -5.283 1.00 62.56 96 LEU A O 1
ATOM 761 N N . ILE A 1 97 ? 9.010 11.201 -4.077 1.00 68.44 97 ILE A N 1
ATOM 762 C CA . ILE A 1 97 ? 8.322 11.046 -2.797 1.00 68.44 97 ILE A CA 1
ATOM 763 C C . ILE A 1 97 ? 7.842 12.415 -2.339 1.00 68.44 97 ILE A C 1
ATOM 765 O O . ILE A 1 97 ? 8.582 13.197 -1.745 1.00 68.44 97 ILE A O 1
ATOM 769 N N . SER A 1 98 ? 6.565 12.695 -2.587 1.00 69.75 98 SER A N 1
ATOM 770 C CA . SER A 1 98 ? 5.919 13.886 -2.042 1.00 69.75 98 SER A CA 1
ATOM 771 C C . SER A 1 98 ? 5.949 13.861 -0.510 1.00 69.75 98 SER A C 1
ATOM 773 O O . SER A 1 98 ? 5.654 12.840 0.123 1.00 69.75 98 SER A O 1
ATOM 775 N N . MET A 1 99 ? 6.296 15.007 0.082 1.00 77.12 99 MET A N 1
ATOM 776 C CA . MET A 1 99 ? 6.354 15.217 1.531 1.00 77.12 99 MET A CA 1
ATOM 777 C C . MET A 1 99 ? 7.174 14.132 2.259 1.00 77.12 99 MET A C 1
ATOM 779 O O . MET A 1 99 ? 6.637 13.423 3.113 1.00 77.12 99 MET A O 1
ATOM 783 N N . PRO A 1 100 ? 8.469 13.952 1.945 1.00 78.44 100 PRO A N 1
ATOM 784 C CA . PRO A 1 100 ? 9.252 12.817 2.430 1.00 78.44 100 PRO A CA 1
ATOM 785 C C . PRO A 1 100 ? 9.473 12.838 3.945 1.00 78.44 100 PRO A C 1
ATOM 787 O O . PRO A 1 100 ? 9.736 11.794 4.514 1.00 78.44 100 PRO A O 1
ATOM 790 N N . ASP A 1 101 ? 9.321 13.977 4.622 1.00 84.00 101 ASP A N 1
ATOM 791 C CA . ASP A 1 101 ? 9.432 14.073 6.086 1.00 84.00 101 ASP A CA 1
ATOM 792 C C . ASP A 1 101 ? 8.089 13.899 6.820 1.00 84.00 101 ASP A C 1
ATOM 794 O O . ASP A 1 101 ? 8.042 13.919 8.052 1.00 84.00 101 ASP A O 1
ATOM 798 N N . SER A 1 102 ? 6.976 13.742 6.095 1.00 87.06 102 SER A N 1
ATOM 799 C CA . SER A 1 102 ? 5.652 13.659 6.711 1.00 87.06 102 SER A CA 1
ATOM 800 C C . SER A 1 102 ? 5.316 12.259 7.205 1.00 87.06 102 SER A C 1
ATOM 802 O O . SER A 1 102 ? 5.442 11.266 6.479 1.00 87.06 102 SER A O 1
ATOM 804 N N . VAL A 1 103 ? 4.787 12.226 8.426 1.00 90.81 103 VAL A N 1
ATOM 805 C CA . VAL A 1 103 ? 4.132 11.065 9.024 1.00 90.81 103 VAL A CA 1
ATOM 806 C C . VAL A 1 103 ? 2.633 11.188 8.778 1.00 90.81 103 VAL A C 1
ATOM 808 O O . VAL A 1 103 ? 2.040 12.219 9.098 1.00 90.81 103 VAL A O 1
ATOM 811 N N . PHE A 1 104 ? 2.033 10.153 8.203 1.00 89.81 104 PHE A N 1
ATOM 812 C CA . PHE A 1 104 ? 0.593 10.091 7.980 1.00 89.81 104 PHE A CA 1
ATOM 813 C C . PHE A 1 104 ? -0.053 9.104 8.938 1.00 89.81 104 PHE A C 1
ATOM 815 O O . PHE A 1 104 ? 0.536 8.073 9.264 1.00 89.81 104 PHE A O 1
ATOM 822 N N . HIS A 1 105 ? -1.282 9.407 9.351 1.00 91.56 105 HIS A N 1
ATOM 823 C CA . HIS A 1 105 ? -2.069 8.524 10.196 1.00 91.56 105 HIS A CA 1
ATOM 824 C C . HIS A 1 105 ? -3.469 8.310 9.633 1.00 91.56 105 HIS A C 1
ATOM 826 O O . HIS A 1 105 ? -4.118 9.239 9.150 1.00 91.56 105 HIS A O 1
ATOM 832 N N . TYR A 1 106 ? -3.938 7.073 9.715 1.00 90.88 106 TYR A N 1
ATOM 833 C CA . TYR A 1 106 ? -5.269 6.665 9.273 1.00 90.88 106 TYR A CA 1
ATOM 834 C C . TYR A 1 106 ? -5.726 5.428 10.047 1.00 90.88 106 TYR A C 1
ATOM 836 O O . TYR A 1 106 ? -5.024 4.914 10.920 1.00 90.88 106 TYR A O 1
ATOM 844 N N . ARG A 1 107 ? -6.940 4.968 9.757 1.00 91.06 107 ARG A N 1
ATOM 845 C CA . ARG A 1 107 ? -7.570 3.817 10.396 1.00 91.06 107 ARG A CA 1
ATOM 846 C C . ARG A 1 107 ? -7.765 2.687 9.403 1.00 91.06 107 ARG A C 1
ATOM 848 O O . ARG A 1 107 ? -8.163 2.915 8.265 1.00 91.06 107 ARG A O 1
ATOM 855 N N . LEU A 1 108 ? -7.537 1.470 9.869 1.00 90.44 108 LEU A N 1
ATOM 856 C CA . LEU A 1 108 ? -7.917 0.242 9.186 1.00 90.44 108 LEU A CA 1
ATOM 857 C C . LEU A 1 108 ? -9.029 -0.442 9.973 1.00 90.44 108 LEU A C 1
ATOM 859 O O . LEU A 1 108 ? -8.952 -0.515 11.195 1.00 90.44 108 LEU A O 1
ATOM 863 N N . ARG A 1 109 ? -10.020 -1.003 9.291 1.00 90.94 109 ARG A N 1
ATOM 864 C CA . ARG A 1 109 ? -10.976 -1.944 9.886 1.00 90.94 109 ARG A CA 1
ATOM 865 C C . ARG A 1 109 ? -11.009 -3.202 9.056 1.00 90.94 109 ARG A C 1
ATOM 867 O O . ARG A 1 109 ? -10.975 -3.133 7.830 1.00 90.94 109 ARG A O 1
ATOM 874 N N . LEU A 1 110 ? -11.147 -4.324 9.740 1.00 88.50 110 LEU A N 1
ATOM 875 C CA . LEU A 1 110 ? -11.525 -5.570 9.103 1.00 88.50 110 LEU A CA 1
ATOM 876 C C . LEU A 1 110 ? -13.022 -5.767 9.203 1.00 88.50 110 LEU A C 1
ATOM 878 O O . LEU A 1 110 ? -13.585 -5.764 10.294 1.00 88.50 110 LEU A O 1
ATOM 882 N N . ASP A 1 111 ? -13.643 -5.915 8.044 1.00 87.25 111 ASP A N 1
ATOM 883 C CA . ASP A 1 111 ? -15.049 -6.241 7.889 1.00 87.25 111 ASP A CA 1
ATOM 884 C C . ASP A 1 111 ? -15.123 -7.565 7.127 1.00 87.25 111 ASP A C 1
ATOM 886 O O . ASP A 1 111 ? -15.086 -7.598 5.898 1.00 87.25 111 ASP A O 1
ATOM 890 N N . GLY A 1 112 ? -15.075 -8.669 7.877 1.00 85.12 112 GLY A N 1
ATOM 891 C CA . GLY A 1 112 ? -14.927 -10.008 7.311 1.00 85.12 112 GLY A CA 1
ATOM 892 C C . GLY A 1 112 ? -13.593 -10.182 6.582 1.00 85.12 112 GLY A C 1
ATOM 893 O O . GLY A 1 112 ? -12.524 -10.086 7.183 1.00 85.12 112 GLY A O 1
ATOM 894 N N . ASP A 1 113 ? -13.668 -10.451 5.283 1.00 80.19 113 ASP A N 1
ATOM 895 C CA . ASP A 1 113 ? -12.532 -10.611 4.376 1.00 80.19 113 ASP A CA 1
ATOM 896 C C . ASP A 1 113 ? -12.093 -9.295 3.726 1.00 80.19 113 ASP A C 1
ATOM 898 O O . ASP A 1 113 ? -11.244 -9.307 2.843 1.00 80.19 113 ASP A O 1
ATOM 902 N N . THR A 1 114 ? -12.664 -8.162 4.129 1.00 82.81 114 THR A N 1
ATOM 903 C CA . THR A 1 114 ? -12.431 -6.879 3.477 1.00 82.81 114 THR A CA 1
ATOM 904 C C . THR A 1 114 ? -11.729 -5.911 4.422 1.00 82.81 114 THR A C 1
ATOM 906 O O . THR A 1 114 ? -12.213 -5.589 5.509 1.00 82.81 114 THR A O 1
ATOM 909 N N . LEU A 1 115 ? -10.583 -5.395 3.981 1.00 85.56 115 LEU A N 1
ATOM 910 C CA . LEU A 1 115 ? -9.893 -4.289 4.627 1.00 85.56 115 LEU A CA 1
ATOM 911 C C . LEU A 1 115 ? -10.531 -2.977 4.200 1.00 85.56 115 LEU A C 1
ATOM 913 O O . LEU A 1 115 ? -10.488 -2.616 3.027 1.00 85.56 115 LEU A O 1
ATOM 917 N N . ARG A 1 116 ? -11.053 -2.224 5.159 1.00 87.94 116 ARG A N 1
ATOM 918 C CA . ARG A 1 116 ? -11.517 -0.856 4.938 1.00 87.94 116 ARG A CA 1
ATOM 919 C C . ARG A 1 116 ? -10.496 0.139 5.469 1.00 87.94 116 ARG A C 1
ATOM 921 O O . ARG A 1 116 ? -10.027 -0.005 6.597 1.00 87.94 116 ARG A O 1
ATOM 928 N N . VAL A 1 117 ? -10.189 1.157 4.672 1.00 86.50 117 VAL A N 1
ATOM 929 C CA . VAL A 1 117 ? -9.277 2.248 5.039 1.00 86.50 117 VAL A CA 1
ATOM 930 C C . VAL A 1 117 ? -10.086 3.520 5.253 1.00 86.50 117 VAL A C 1
ATOM 932 O O . VAL A 1 117 ? -10.851 3.926 4.378 1.00 86.50 117 VAL A O 1
ATOM 935 N N . PHE A 1 118 ? -9.912 4.151 6.412 1.00 84.06 118 PHE A N 1
ATOM 936 C CA . PHE A 1 118 ? -10.590 5.390 6.781 1.00 84.06 118 PHE A CA 1
ATOM 937 C C . PHE A 1 118 ? -9.585 6.448 7.201 1.00 84.06 118 PHE A C 1
ATOM 939 O O . PHE A 1 118 ? -8.584 6.158 7.851 1.00 84.06 118 PHE A O 1
ATOM 946 N N . ARG A 1 119 ? -9.904 7.706 6.923 1.00 79.38 119 ARG A N 1
ATOM 947 C CA . ARG A 1 119 ? -9.198 8.850 7.504 1.00 79.38 119 ARG A CA 1
ATOM 948 C C . ARG A 1 119 ? -9.311 8.866 9.033 1.00 79.38 119 ARG A C 1
ATOM 950 O O . ARG A 1 119 ? -10.297 8.401 9.605 1.00 79.38 119 ARG A O 1
ATOM 957 N N . GLN A 1 120 ? -8.296 9.415 9.697 1.00 72.62 120 GLN A N 1
ATOM 958 C CA . GLN A 1 120 ? -8.324 9.607 11.148 1.00 72.62 120 GLN A CA 1
ATOM 959 C C . GLN A 1 120 ? -9.101 10.867 11.568 1.00 72.62 120 GLN A C 1
ATOM 961 O O . GLN A 1 120 ? -9.623 10.888 12.684 1.00 72.62 120 GLN A O 1
ATOM 966 N N . ASP A 1 121 ? -9.164 11.885 10.706 1.00 69.62 121 ASP A N 1
ATOM 967 C CA . ASP A 1 121 ? -9.741 13.205 10.980 1.00 69.62 121 ASP A CA 1
ATOM 968 C C . ASP A 1 121 ? -10.836 13.604 9.969 1.00 69.62 121 ASP A C 1
ATOM 970 O O . ASP A 1 121 ? -11.179 12.843 9.066 1.00 69.62 121 ASP A O 1
ATOM 974 N N . ASP A 1 122 ? -11.416 14.797 10.129 1.00 62.00 122 ASP A N 1
ATOM 975 C CA . ASP A 1 122 ? -12.503 15.311 9.279 1.00 62.00 122 ASP A CA 1
ATOM 976 C C . ASP A 1 122 ? -12.024 15.865 7.922 1.00 62.00 122 ASP A C 1
ATOM 978 O O . ASP A 1 122 ? -12.805 16.471 7.184 1.00 62.00 122 ASP A O 1
ATOM 982 N N . ARG A 1 123 ? -10.747 15.683 7.554 1.00 61.50 123 ARG A N 1
ATOM 983 C CA . ARG A 1 123 ? -10.224 16.210 6.286 1.00 61.50 123 ARG A CA 1
ATOM 984 C C . ARG A 1 123 ? -10.858 15.513 5.092 1.00 61.50 123 ARG A C 1
ATOM 986 O O . ARG A 1 123 ? -11.116 14.314 5.104 1.00 61.50 123 ARG A O 1
ATOM 993 N N . PHE A 1 124 ? -11.034 16.253 4.001 1.00 61.53 124 PHE A N 1
ATOM 994 C CA . PHE A 1 124 ? -11.649 15.735 2.775 1.00 61.53 124 PHE A CA 1
ATOM 995 C C . PHE A 1 124 ? -10.877 14.592 2.103 1.00 61.53 124 PHE A C 1
ATOM 997 O O . PHE A 1 124 ? -11.471 13.858 1.322 1.00 61.53 124 PHE A O 1
ATOM 1004 N N . ILE A 1 125 ? -9.582 14.431 2.389 1.00 70.12 125 ILE A N 1
ATOM 1005 C CA . ILE A 1 125 ? -8.697 13.552 1.624 1.00 70.12 125 ILE A CA 1
ATOM 1006 C C . ILE A 1 125 ? -7.897 12.649 2.568 1.00 70.12 125 ILE A C 1
ATOM 1008 O O . ILE A 1 125 ? -7.260 13.137 3.503 1.00 70.12 125 ILE A O 1
ATOM 1012 N N . LEU A 1 126 ? -7.911 11.337 2.300 1.00 78.06 126 LEU A N 1
ATOM 1013 C CA . LEU A 1 126 ? -7.022 10.372 2.949 1.00 78.06 126 LEU A CA 1
ATOM 1014 C C . LEU A 1 126 ? -5.568 10.693 2.582 1.00 78.06 126 LEU A C 1
ATOM 1016 O O . LEU A 1 126 ? -5.217 10.722 1.405 1.00 78.06 126 LEU A O 1
ATOM 1020 N N . GLN A 1 127 ? -4.723 10.904 3.591 1.00 82.44 127 GLN A N 1
ATOM 1021 C CA . GLN A 1 127 ? -3.279 11.026 3.406 1.00 82.44 127 GLN A CA 1
ATOM 1022 C C . GLN A 1 127 ? -2.636 9.654 3.630 1.00 82.44 127 GLN A C 1
ATOM 1024 O O . GLN A 1 127 ? -2.523 9.195 4.764 1.00 82.44 127 GLN A O 1
ATOM 1029 N N . SER A 1 128 ? -2.253 8.987 2.543 1.00 83.94 128 SER A N 1
ATOM 1030 C CA . SER A 1 128 ? -1.509 7.724 2.552 1.00 83.94 128 SER A CA 1
ATOM 1031 C C . SER A 1 128 ? -0.642 7.628 1.296 1.00 83.94 128 SER A C 1
ATOM 1033 O O . SER A 1 128 ? -0.960 8.206 0.258 1.00 83.94 128 SER A O 1
ATOM 1035 N N . ARG A 1 129 ? 0.483 6.919 1.409 1.00 80.69 129 ARG A N 1
ATOM 1036 C CA . ARG A 1 129 ? 1.358 6.552 0.288 1.00 80.69 129 ARG A CA 1
ATOM 1037 C C . ARG A 1 129 ? 1.015 5.180 -0.292 1.00 80.69 129 ARG A C 1
ATOM 1039 O O . ARG A 1 129 ? 1.368 4.921 -1.436 1.00 80.69 129 ARG A O 1
ATOM 1046 N N . LEU A 1 130 ? 0.354 4.307 0.476 1.00 79.00 130 LEU A N 1
ATOM 1047 C CA . LEU A 1 130 ? -0.117 2.999 -0.002 1.00 79.00 130 LEU A CA 1
ATOM 1048 C C . LEU A 1 130 ? -1.519 3.059 -0.610 1.00 79.00 130 LEU A C 1
ATOM 1050 O O . LEU A 1 130 ? -1.828 2.321 -1.544 1.00 79.00 130 LEU A O 1
ATOM 1054 N N . PHE A 1 131 ? -2.373 3.914 -0.060 1.00 77.75 131 PHE A N 1
ATOM 1055 C CA . PHE A 1 131 ? -3.792 3.989 -0.370 1.00 77.75 131 PHE A CA 1
ATOM 1056 C C . PHE A 1 131 ? -4.094 5.298 -1.105 1.00 77.75 131 PHE A C 1
ATOM 1058 O O . PHE A 1 131 ? -3.572 6.353 -0.751 1.00 77.75 131 PHE A O 1
ATOM 1065 N N . LEU A 1 132 ? -4.922 5.244 -2.153 1.00 67.69 132 LEU A N 1
ATOM 1066 C CA . LEU A 1 132 ? -5.251 6.432 -2.958 1.00 67.69 132 LEU A CA 1
ATOM 1067 C C . LEU A 1 132 ? -6.121 7.445 -2.187 1.00 67.69 132 LEU A C 1
ATOM 1069 O O . LEU A 1 132 ? -6.687 7.150 -1.139 1.00 67.69 132 LEU A O 1
ATOM 1073 N N . HIS A 1 133 ? -6.279 8.634 -2.760 1.00 63.94 133 HIS A N 1
ATOM 1074 C CA . HIS A 1 133 ? -6.906 9.814 -2.161 1.00 63.94 133 HIS A CA 1
ATOM 1075 C C . HIS A 1 133 ? -8.451 9.783 -2.163 1.00 63.94 133 HIS A C 1
ATOM 1077 O O . HIS A 1 133 ? -9.083 10.789 -2.475 1.00 63.94 133 HIS A O 1
ATOM 1083 N N . ASN A 1 134 ? -9.093 8.655 -1.854 1.00 61.72 134 ASN A N 1
ATOM 1084 C CA . ASN A 1 134 ? -10.547 8.616 -1.646 1.00 61.72 134 ASN A CA 1
ATOM 1085 C C . ASN A 1 134 ? -10.882 8.099 -0.238 1.00 61.72 134 ASN A C 1
ATOM 1087 O O . ASN A 1 134 ? -10.087 7.437 0.426 1.00 61.72 134 ASN A O 1
ATOM 1091 N N . ASP A 1 135 ? -12.039 8.507 0.267 1.00 56.50 135 ASP A N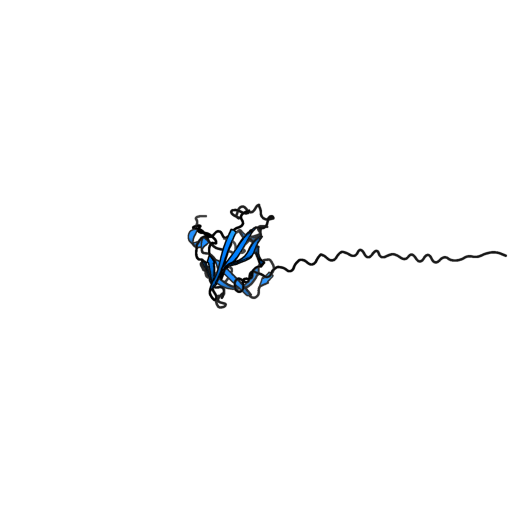 1
ATOM 1092 C CA . ASP A 1 135 ? -12.384 8.490 1.689 1.00 56.50 135 ASP A CA 1
ATOM 1093 C C . ASP A 1 135 ? -12.853 7.121 2.209 1.00 56.50 135 ASP A C 1
ATOM 1095 O O . ASP A 1 135 ? -13.057 6.969 3.417 1.00 56.50 135 ASP A O 1
ATOM 1099 N N . ARG A 1 136 ? -13.034 6.127 1.323 1.00 64.81 136 ARG A N 1
ATOM 1100 C CA . ARG A 1 136 ? -13.567 4.792 1.652 1.00 64.81 136 ARG A CA 1
ATOM 1101 C C . ARG A 1 136 ? -13.028 3.700 0.728 1.00 64.81 136 ARG A C 1
ATOM 1103 O O . ARG A 1 136 ? -13.760 3.157 -0.099 1.00 64.81 136 ARG A O 1
ATOM 1110 N N . GLN A 1 137 ? -11.756 3.347 0.878 1.00 74.12 137 GLN A N 1
ATOM 1111 C CA . GLN A 1 137 ? -11.198 2.212 0.136 1.00 74.12 137 GLN A CA 1
ATOM 1112 C C . GLN A 1 137 ? -11.535 0.905 0.814 1.00 74.12 137 GLN A C 1
ATOM 1114 O O . GLN A 1 137 ? -11.466 0.793 2.037 1.00 74.12 137 GLN A O 1
ATOM 1119 N N . SER A 1 138 ? -11.892 -0.072 -0.007 1.00 78.50 138 SER A N 1
ATOM 1120 C CA . SER A 1 138 ? -12.126 -1.443 0.415 1.00 78.50 138 SER A CA 1
ATOM 1121 C C . SER A 1 138 ? -11.223 -2.343 -0.412 1.00 78.50 138 SER A C 1
ATOM 1123 O O . SER A 1 138 ? -11.262 -2.296 -1.640 1.00 78.50 138 SER A O 1
ATOM 1125 N N . PHE A 1 139 ? -10.399 -3.130 0.266 1.00 76.00 139 PHE A N 1
ATOM 1126 C CA . PHE A 1 139 ? -9.495 -4.087 -0.348 1.00 76.00 139 PHE A CA 1
ATOM 1127 C C . PHE A 1 139 ? -9.894 -5.487 0.102 1.00 76.00 139 PHE A C 1
ATOM 1129 O O . PHE A 1 139 ? -9.830 -5.762 1.304 1.00 76.00 139 PHE A O 1
ATOM 1136 N N . PRO A 1 140 ? -10.302 -6.377 -0.814 1.00 74.19 140 PRO A N 1
ATOM 1137 C CA . PRO A 1 140 ? -10.508 -7.769 -0.453 1.00 74.19 140 PRO A CA 1
ATOM 1138 C C . PRO A 1 140 ? -9.165 -8.365 -0.012 1.00 74.19 140 PRO A C 1
ATOM 1140 O O . PRO A 1 140 ? -8.159 -8.248 -0.708 1.00 74.19 140 PRO A O 1
ATOM 1143 N N . LEU A 1 141 ? -9.141 -8.961 1.174 1.00 71.31 141 LEU A N 1
ATOM 1144 C CA . LEU A 1 141 ? -8.001 -9.671 1.755 1.00 71.31 141 LEU A CA 1
ATOM 1145 C C . LEU A 1 141 ? -8.032 -11.157 1.419 1.00 71.31 141 LEU A C 1
ATOM 1147 O O . LEU A 1 141 ? -6.977 -11.788 1.360 1.00 71.31 141 LEU A O 1
ATOM 1151 N N . GLN A 1 142 ? -9.220 -11.714 1.161 1.00 68.12 142 GLN A N 1
ATOM 1152 C CA . GLN A 1 142 ? -9.323 -12.945 0.387 1.00 68.12 142 GLN A CA 1
ATOM 1153 C C . GLN A 1 142 ? -9.060 -12.613 -1.077 1.00 68.12 142 GLN A C 1
ATOM 1155 O O . GLN A 1 142 ? -9.938 -12.233 -1.847 1.00 68.12 142 GLN A O 1
ATOM 1160 N N . LEU A 1 143 ? -7.790 -12.718 -1.432 1.00 61.66 143 LEU A N 1
ATOM 1161 C CA . LEU A 1 143 ? -7.320 -12.590 -2.796 1.00 61.66 143 LEU A CA 1
ATOM 1162 C C . LEU A 1 143 ? -7.684 -13.901 -3.507 1.00 61.66 143 LEU A C 1
ATOM 1164 O O . LEU A 1 143 ? -7.274 -14.976 -3.062 1.00 61.66 143 LEU A O 1
ATOM 1168 N N . SER A 1 144 ? -8.501 -13.824 -4.559 1.00 56.62 144 SER A N 1
ATOM 1169 C CA . SER A 1 144 ? -8.920 -15.012 -5.310 1.00 56.62 144 SER A CA 1
ATOM 1170 C C . SER A 1 144 ? -7.686 -15.701 -5.898 1.00 56.62 144 SER A C 1
ATOM 1172 O O . SER A 1 144 ? -6.953 -15.106 -6.691 1.00 56.62 144 SER A O 1
ATOM 1174 N N . SER A 1 145 ? -7.453 -16.956 -5.503 1.00 58.31 145 SER A N 1
ATOM 1175 C CA . SER A 1 145 ? -6.399 -17.823 -6.049 1.00 58.31 145 SER A CA 1
ATOM 1176 C C . SER A 1 145 ? -6.608 -18.167 -7.519 1.00 58.31 145 SER A C 1
ATOM 1178 O O . SER A 1 145 ? -5.717 -18.726 -8.149 1.00 58.31 145 SER A O 1
ATOM 1180 N N . ASP A 1 146 ? -7.778 -17.844 -8.061 1.00 68.00 146 ASP A N 1
ATOM 1181 C CA . ASP A 1 146 ? -8.223 -18.371 -9.345 1.00 68.00 146 ASP A CA 1
ATOM 1182 C C . ASP A 1 146 ? -7.817 -17.451 -10.503 1.00 68.00 146 ASP A C 1
ATOM 1184 O O . ASP A 1 146 ? -7.962 -17.809 -11.671 1.00 68.00 146 ASP A O 1
ATOM 1188 N N . THR A 1 147 ? -7.287 -16.262 -10.192 1.00 76.31 147 THR A N 1
ATOM 1189 C CA . THR A 1 147 ? -6.792 -15.320 -11.200 1.00 76.31 147 THR A CA 1
ATOM 1190 C C . THR A 1 147 ? -5.280 -15.441 -11.331 1.00 76.31 147 THR A C 1
ATOM 1192 O O . THR A 1 147 ? -4.527 -14.903 -10.517 1.00 76.31 147 THR A O 1
ATOM 1195 N N . LEU A 1 148 ? -4.832 -16.119 -12.386 1.00 84.12 148 LEU A N 1
ATOM 1196 C CA . LEU A 1 148 ? -3.443 -16.045 -12.827 1.00 84.12 148 LEU A CA 1
ATOM 1197 C C . LEU A 1 148 ? -3.214 -14.705 -13.525 1.00 84.12 148 LEU A C 1
ATOM 1199 O O . LEU A 1 148 ? -3.957 -14.318 -14.428 1.00 84.12 148 LEU A O 1
ATOM 1203 N N . LEU A 1 149 ? -2.190 -13.993 -13.075 1.00 85.81 149 LEU A N 1
ATOM 1204 C CA . LEU A 1 149 ? -1.736 -12.743 -13.656 1.00 85.81 149 LEU A CA 1
ATOM 1205 C C . LEU A 1 149 ? -0.402 -12.977 -14.360 1.00 85.81 149 LEU A C 1
ATOM 1207 O O . LEU A 1 149 ? 0.393 -13.836 -13.979 1.00 85.81 149 LEU A O 1
ATOM 1211 N N . HIS A 1 150 ? -0.129 -12.155 -15.362 1.00 84.62 150 HIS A N 1
ATOM 1212 C CA . HIS A 1 150 ? 1.168 -12.114 -16.019 1.00 84.62 150 HIS A CA 1
ATOM 1213 C C . HIS A 1 150 ? 1.786 -10.739 -15.835 1.00 84.62 150 HIS A C 1
ATOM 1215 O O . HIS A 1 150 ? 1.192 -9.732 -16.207 1.00 84.62 150 HIS A O 1
ATOM 1221 N N . TRP A 1 151 ? 2.986 -10.680 -15.262 1.00 78.94 151 TRP A N 1
ATOM 1222 C CA . TRP A 1 151 ? 3.743 -9.438 -15.189 1.00 78.94 151 TRP A CA 1
ATOM 1223 C C . TRP A 1 151 ? 4.472 -9.222 -16.514 1.00 78.94 151 TRP A C 1
ATOM 1225 O O . TRP A 1 151 ? 5.421 -9.938 -16.825 1.00 78.94 151 TRP A O 1
ATOM 1235 N N . ASN A 1 152 ? 4.050 -8.232 -17.299 1.00 73.81 152 ASN A N 1
ATOM 1236 C CA . ASN A 1 152 ? 4.662 -7.943 -18.603 1.00 73.81 152 ASN A CA 1
ATOM 1237 C C . ASN A 1 152 ? 5.841 -6.954 -18.513 1.00 73.81 152 ASN A C 1
ATOM 1239 O O . ASN A 1 152 ? 6.360 -6.493 -19.526 1.00 73.81 152 ASN A O 1
ATOM 1243 N N . GLY A 1 153 ? 6.237 -6.599 -17.292 1.00 69.19 153 GLY A N 1
ATOM 1244 C CA . GLY A 1 153 ? 7.331 -5.687 -17.002 1.00 69.19 153 GLY A CA 1
ATOM 1245 C C . GLY A 1 153 ? 6.874 -4.435 -16.262 1.00 69.19 153 GLY A C 1
ATOM 1246 O O . GLY A 1 153 ? 7.450 -4.100 -15.230 1.00 69.19 153 GLY A O 1
ATOM 1247 N N . TRP A 1 154 ? 5.818 -3.781 -16.739 1.00 67.88 154 TRP A N 1
ATOM 1248 C CA . TRP A 1 154 ? 5.340 -2.510 -16.178 1.00 67.88 154 TRP A CA 1
ATOM 1249 C C . TRP A 1 154 ? 3.885 -2.554 -15.702 1.00 67.88 154 TRP A C 1
ATOM 1251 O O . TRP A 1 154 ? 3.462 -1.675 -14.955 1.00 67.88 154 TRP A O 1
ATOM 1261 N N . ARG A 1 155 ? 3.123 -3.576 -16.101 1.00 73.56 155 ARG A N 1
ATOM 1262 C CA . ARG A 1 155 ? 1.770 -3.845 -15.612 1.00 73.56 155 ARG A CA 1
ATOM 1263 C C . ARG A 1 155 ? 1.533 -5.347 -15.484 1.00 73.56 155 ARG A C 1
ATOM 1265 O O . ARG A 1 155 ? 2.316 -6.171 -15.961 1.00 73.56 155 ARG A O 1
ATOM 1272 N N . VAL A 1 156 ? 0.404 -5.687 -14.878 1.00 78.31 156 VAL A N 1
ATOM 1273 C CA . VAL A 1 156 ? -0.155 -7.036 -14.965 1.00 78.31 156 VAL A CA 1
ATOM 1274 C C . VAL A 1 156 ? -1.084 -7.166 -16.169 1.00 78.31 156 VAL A C 1
ATOM 1276 O O . VAL A 1 156 ? -1.719 -6.195 -16.589 1.00 78.31 156 VAL A O 1
ATOM 1279 N N . GLU A 1 157 ? -1.187 -8.381 -16.690 1.00 80.25 157 GLU A N 1
ATOM 1280 C CA . GLU A 1 157 ? -2.185 -8.796 -17.666 1.00 80.25 157 GLU A CA 1
ATOM 1281 C C . GLU A 1 157 ? -3.038 -9.946 -17.094 1.00 80.25 157 GLU A C 1
ATOM 1283 O O . GLU A 1 157 ? -2.476 -10.833 -16.443 1.00 80.25 157 GLU A O 1
ATOM 1288 N N . PRO A 1 158 ? -4.370 -9.945 -17.313 1.00 80.75 158 PRO A N 1
ATOM 1289 C CA . PRO A 1 158 ? -5.146 -8.888 -17.971 1.00 80.75 158 PRO A CA 1
ATOM 1290 C C . PRO A 1 158 ? -5.138 -7.571 -17.176 1.00 80.75 158 PRO A C 1
ATOM 1292 O O . PRO A 1 158 ? -4.970 -7.560 -15.956 1.00 80.75 158 PRO A O 1
ATOM 1295 N N . LEU A 1 159 ? -5.302 -6.443 -17.879 1.00 78.56 159 LEU A N 1
ATOM 1296 C CA . LEU A 1 159 ? -5.355 -5.132 -17.234 1.00 78.56 159 LEU A CA 1
ATOM 1297 C C . LEU A 1 159 ? -6.548 -5.082 -16.274 1.00 78.56 159 LEU A C 1
ATOM 1299 O O . LEU A 1 159 ? -7.688 -5.322 -16.667 1.00 78.56 159 LEU A O 1
ATOM 1303 N N . CYS A 1 160 ? -6.283 -4.708 -15.028 1.00 75.75 160 CYS A N 1
ATOM 1304 C CA . CYS A 1 160 ? -7.297 -4.515 -14.004 1.00 75.75 160 CYS A CA 1
ATOM 1305 C C . CYS A 1 160 ? -7.058 -3.188 -13.276 1.00 75.75 160 CYS A C 1
ATOM 1307 O O . CYS A 1 160 ? -5.911 -2.772 -13.121 1.00 75.75 160 CYS A O 1
ATOM 1309 N N . LEU A 1 161 ? -8.121 -2.510 -12.832 1.00 73.19 161 LEU A N 1
ATOM 1310 C CA . LEU A 1 161 ? -8.001 -1.252 -12.080 1.00 73.19 161 LEU A CA 1
ATOM 1311 C C . LEU A 1 161 ? -7.642 -1.494 -10.614 1.00 73.19 161 LEU A C 1
ATOM 1313 O O . LEU A 1 161 ? -6.739 -0.862 -10.079 1.00 73.19 161 LEU A O 1
ATOM 1317 N N . LEU A 1 162 ? -8.342 -2.424 -9.977 1.00 74.69 162 LEU A N 1
ATOM 1318 C CA . LEU A 1 162 ? -8.044 -2.912 -8.642 1.00 74.69 162 LEU A CA 1
ATOM 1319 C C . LEU A 1 162 ? -8.338 -4.407 -8.651 1.00 74.69 162 LEU A C 1
ATOM 1321 O O . LEU A 1 162 ? -9.494 -4.800 -8.804 1.00 74.69 162 LEU A O 1
ATOM 1325 N N . CYS A 1 163 ? -7.312 -5.241 -8.559 1.00 73.31 163 CYS A N 1
ATOM 1326 C CA . CYS A 1 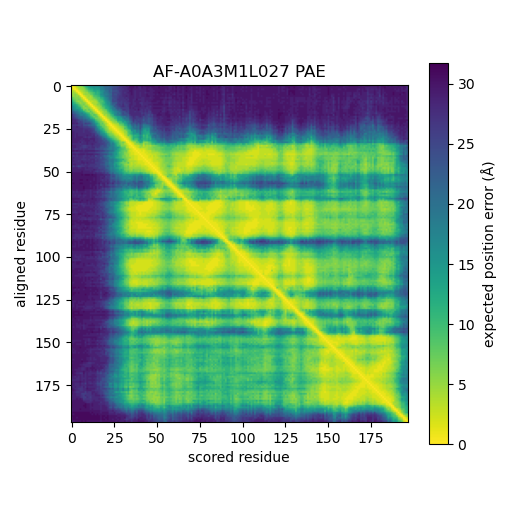163 ? -7.506 -6.684 -8.534 1.00 73.31 163 CYS A CA 1
ATOM 1327 C C . CYS A 1 163 ? -6.424 -7.389 -7.739 1.00 73.31 163 CYS A C 1
ATOM 1329 O O . CYS A 1 163 ? -5.445 -6.790 -7.299 1.00 73.31 163 CYS A O 1
ATOM 1331 N N . SER A 1 164 ? -6.619 -8.686 -7.570 1.00 76.88 164 SER A N 1
ATOM 1332 C CA . SER A 1 164 ? -5.644 -9.567 -6.963 1.00 76.88 164 SER A CA 1
ATOM 1333 C C . SER A 1 164 ? -5.489 -10.825 -7.788 1.00 76.88 164 SER A C 1
ATOM 1335 O O . SER A 1 164 ? -6.398 -11.184 -8.536 1.00 76.88 164 SER A O 1
ATOM 1337 N N . GLY A 1 165 ? -4.341 -11.472 -7.657 1.00 79.94 165 GLY A N 1
ATOM 1338 C CA . GLY A 1 165 ? -4.082 -12.728 -8.336 1.00 79.94 165 GLY A CA 1
ATOM 1339 C C . GLY A 1 165 ? -2.714 -13.288 -7.997 1.00 79.94 165 GLY A C 1
ATOM 1340 O O . GLY A 1 165 ? -2.042 -12.822 -7.071 1.00 79.94 165 GLY A O 1
ATOM 1341 N N . LEU A 1 166 ? -2.314 -14.301 -8.754 1.00 83.44 166 LEU A N 1
ATOM 1342 C CA . LEU A 1 166 ? -1.062 -15.022 -8.575 1.00 83.44 166 LEU A CA 1
ATOM 1343 C C . LEU A 1 166 ? -0.146 -14.798 -9.780 1.00 83.44 166 LEU A C 1
ATOM 1345 O O . LEU A 1 166 ? -0.585 -14.887 -10.922 1.00 83.44 166 LEU A O 1
ATOM 1349 N N . LEU A 1 167 ? 1.130 -14.537 -9.514 1.00 83.19 167 LEU A N 1
ATOM 1350 C CA . LEU A 1 167 ? 2.213 -14.631 -10.486 1.00 83.19 167 LEU A CA 1
ATOM 1351 C C . LEU A 1 167 ? 2.968 -15.939 -10.231 1.00 83.19 167 LEU A C 1
ATOM 1353 O O . LEU A 1 167 ? 3.428 -16.175 -9.112 1.00 83.19 167 LEU A O 1
ATOM 1357 N N . GLU A 1 168 ? 3.114 -16.779 -11.249 1.00 85.69 168 GLU A N 1
ATOM 1358 C CA . GLU A 1 168 ? 3.881 -18.025 -11.158 1.00 85.69 168 GLU A CA 1
ATOM 1359 C C . GLU A 1 168 ? 5.315 -17.834 -11.655 1.00 85.69 168 GLU A C 1
ATOM 1361 O O . GLU A 1 168 ? 5.554 -17.125 -12.634 1.00 85.69 168 GLU A O 1
ATOM 1366 N N . GLY A 1 169 ? 6.278 -18.463 -10.975 1.00 81.56 169 GLY A N 1
ATOM 1367 C CA . GLY A 1 169 ? 7.692 -18.436 -11.372 1.00 81.56 169 GLY A CA 1
ATOM 1368 C C . GLY A 1 169 ? 8.297 -17.028 -11.461 1.00 81.56 169 GLY A C 1
ATOM 1369 O O . GLY A 1 169 ? 9.243 -16.806 -12.219 1.00 81.56 169 GLY A O 1
ATOM 1370 N N . HIS A 1 170 ? 7.751 -16.059 -10.720 1.00 80.94 170 HIS A N 1
ATOM 1371 C CA . HIS A 1 170 ? 8.122 -14.652 -10.859 1.00 80.94 170 HIS A CA 1
ATOM 1372 C C . HIS A 1 170 ? 9.469 -14.364 -10.196 1.00 80.94 170 HIS A C 1
ATOM 1374 O O . HIS A 1 170 ? 9.661 -14.627 -9.007 1.00 80.94 170 HIS A O 1
ATOM 1380 N N . LEU A 1 171 ? 10.402 -13.783 -10.953 1.00 77.56 171 LEU A N 1
ATOM 1381 C CA . LEU A 1 171 ? 11.683 -13.306 -10.440 1.00 77.56 171 LEU A CA 1
ATOM 1382 C C . LEU A 1 171 ? 11.535 -11.860 -9.959 1.00 77.56 171 LEU A C 1
ATOM 1384 O O . LEU A 1 171 ? 11.373 -10.943 -10.760 1.00 77.56 171 LEU A O 1
ATOM 1388 N N . GLN A 1 172 ? 11.677 -11.641 -8.654 1.00 72.69 172 GLN A N 1
ATOM 1389 C CA . GLN A 1 172 ? 11.689 -10.307 -8.062 1.00 72.69 172 GLN A CA 1
ATOM 1390 C C . GLN A 1 172 ? 12.876 -10.179 -7.109 1.00 72.69 172 GLN A C 1
ATOM 1392 O O . GLN A 1 172 ? 13.035 -10.977 -6.186 1.00 72.69 172 GLN A O 1
ATOM 1397 N N . LEU A 1 173 ? 13.708 -9.152 -7.323 1.00 70.12 173 LEU A N 1
ATOM 1398 C CA . LEU A 1 173 ? 14.871 -8.836 -6.477 1.00 70.12 173 LEU A CA 1
ATOM 1399 C C . LEU A 1 173 ? 15.830 -10.029 -6.284 1.00 70.12 173 LEU A C 1
ATOM 1401 O O . LEU A 1 173 ? 16.282 -10.310 -5.177 1.00 70.12 173 LEU A O 1
ATOM 1405 N N . GLY A 1 174 ? 16.116 -10.761 -7.365 1.00 71.06 174 GLY A N 1
ATOM 1406 C CA . GLY A 1 174 ? 17.043 -11.899 -7.341 1.00 71.06 174 GLY A CA 1
ATOM 1407 C C . GLY A 1 174 ? 16.481 -13.176 -6.710 1.00 71.06 174 GLY A C 1
ATOM 1408 O O . GLY A 1 174 ? 17.209 -14.159 -6.592 1.00 71.06 174 GLY A O 1
ATOM 1409 N N . LYS A 1 175 ? 15.199 -13.191 -6.327 1.00 72.94 175 LYS A N 1
ATOM 1410 C CA . LYS A 1 175 ? 14.507 -14.378 -5.825 1.00 72.94 175 LYS A CA 1
ATOM 1411 C C . LYS A 1 175 ? 13.384 -14.789 -6.770 1.00 72.94 175 LYS A C 1
ATOM 1413 O O . LYS A 1 175 ? 12.566 -13.958 -7.156 1.00 72.94 175 LYS A O 1
ATOM 1418 N N . ILE A 1 176 ? 13.344 -16.076 -7.100 1.00 81.12 176 ILE A N 1
ATOM 1419 C CA . ILE A 1 176 ? 12.224 -16.692 -7.813 1.00 81.12 176 ILE A CA 1
ATOM 1420 C C . ILE A 1 176 ? 11.172 -17.093 -6.780 1.00 81.12 176 ILE A C 1
ATOM 1422 O O . ILE A 1 176 ? 11.493 -17.701 -5.755 1.00 81.12 176 ILE A O 1
ATOM 1426 N N . TYR A 1 177 ? 9.929 -16.711 -7.040 1.00 76.19 177 TYR A N 1
ATOM 1427 C CA . TYR A 1 177 ? 8.764 -17.113 -6.271 1.00 76.19 177 TYR A CA 1
ATOM 1428 C C . TYR A 1 177 ? 7.954 -18.093 -7.115 1.00 76.19 177 TYR A C 1
ATOM 1430 O O . TYR A 1 177 ? 7.449 -17.707 -8.167 1.00 76.19 177 TYR A O 1
ATOM 1438 N N . ASP A 1 178 ? 7.816 -19.339 -6.651 1.00 76.19 178 ASP A N 1
ATOM 1439 C CA . ASP A 1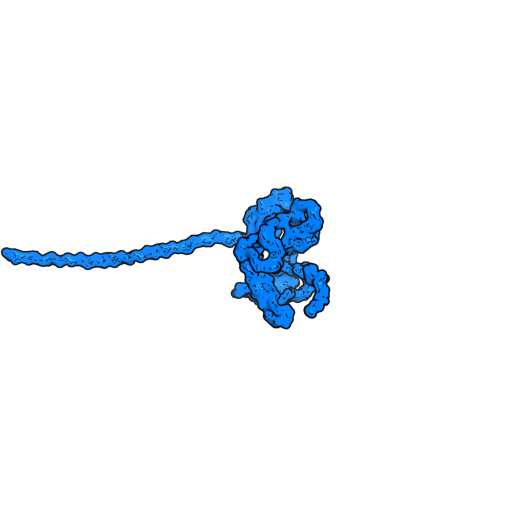 178 ? 7.004 -20.356 -7.339 1.00 76.19 178 ASP A CA 1
ATOM 1440 C C . ASP A 1 178 ? 5.565 -19.862 -7.521 1.00 76.19 178 ASP A C 1
ATOM 1442 O O . ASP A 1 178 ? 4.984 -19.971 -8.597 1.00 76.19 178 ASP A O 1
ATOM 1446 N N . THR A 1 179 ? 5.036 -19.220 -6.479 1.00 78.25 179 THR A N 1
ATOM 1447 C CA . THR A 1 179 ? 3.762 -18.509 -6.500 1.00 78.25 179 THR A CA 1
ATOM 1448 C C . THR A 1 179 ? 3.900 -17.225 -5.685 1.00 78.25 179 THR A C 1
ATOM 1450 O O . THR A 1 179 ? 4.234 -17.261 -4.498 1.00 78.25 179 THR A O 1
ATOM 1453 N N . LEU A 1 180 ? 3.643 -16.080 -6.314 1.00 78.75 180 LEU A N 1
ATOM 1454 C CA . LEU A 1 180 ? 3.621 -14.766 -5.680 1.00 78.75 180 LEU A CA 1
ATOM 1455 C C . LEU A 1 180 ? 2.219 -14.176 -5.786 1.00 78.75 180 LEU A C 1
ATOM 1457 O O . LEU A 1 180 ? 1.744 -13.856 -6.870 1.00 78.75 180 LEU A O 1
ATOM 1461 N N . GLN A 1 181 ? 1.570 -13.995 -4.644 1.00 75.50 181 GLN A N 1
ATOM 1462 C CA . GLN A 1 181 ? 0.285 -13.319 -4.585 1.00 75.50 181 GLN A CA 1
ATOM 1463 C C . GLN A 1 181 ? 0.485 -11.803 -4.667 1.00 75.50 181 GLN A C 1
ATOM 1465 O O . GLN A 1 181 ? 1.305 -11.240 -3.939 1.00 75.50 181 GLN A O 1
ATOM 1470 N N . VAL A 1 182 ? -0.264 -11.146 -5.549 1.00 75.94 182 VAL A N 1
ATOM 1471 C CA . VAL A 1 182 ? -0.160 -9.704 -5.789 1.00 75.94 182 VAL A CA 1
ATOM 1472 C C . VAL A 1 182 ? -1.519 -9.027 -5.660 1.00 75.94 182 VAL A C 1
ATOM 1474 O O . VAL A 1 182 ? -2.548 -9.578 -6.047 1.00 75.94 182 VAL A O 1
ATOM 1477 N N . LEU A 1 183 ? -1.504 -7.808 -5.123 1.00 75.44 183 LEU A N 1
ATOM 1478 C CA . LEU A 1 183 ? -2.606 -6.855 -5.185 1.00 75.44 183 LEU A CA 1
ATOM 1479 C C . LEU A 1 183 ? -2.177 -5.739 -6.136 1.00 75.44 183 LEU A C 1
ATOM 1481 O O . LEU A 1 183 ? -1.118 -5.137 -5.963 1.00 75.44 183 LEU A O 1
ATOM 1485 N N . VAL A 1 184 ? -2.992 -5.478 -7.145 1.00 75.75 184 VAL A N 1
ATOM 1486 C CA . VAL A 1 184 ? -2.716 -4.520 -8.210 1.00 75.75 184 VA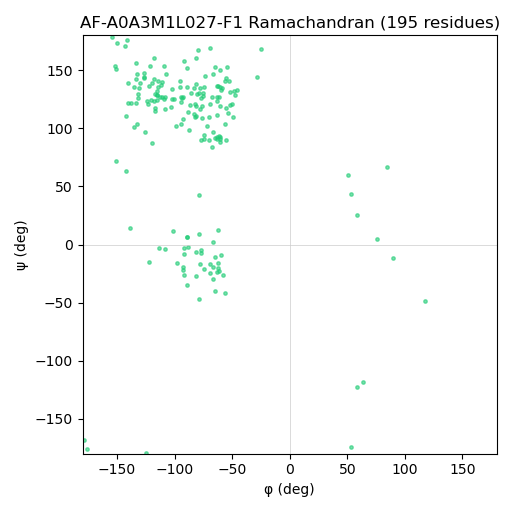L A CA 1
ATOM 1487 C C . VAL A 1 184 ? -3.663 -3.353 -8.048 1.00 75.75 184 VAL A C 1
ATOM 1489 O O . VAL A 1 184 ? -4.875 -3.545 -8.000 1.00 75.75 184 VAL A O 1
ATOM 1492 N N . ASN A 1 185 ? -3.106 -2.146 -8.007 1.00 73.81 185 ASN A N 1
ATOM 1493 C CA . ASN A 1 185 ? -3.860 -0.904 -7.974 1.00 73.81 185 ASN A CA 1
ATOM 1494 C C . ASN A 1 185 ? -3.397 0.012 -9.115 1.00 73.81 185 ASN A C 1
ATOM 1496 O O . ASN A 1 185 ? -2.415 0.737 -8.988 1.00 73.81 185 ASN A O 1
ATOM 1500 N N . ASN A 1 186 ? -4.135 -0.019 -10.220 1.00 70.88 186 ASN A N 1
ATOM 1501 C CA . ASN A 1 186 ? -3.946 0.827 -11.395 1.00 70.88 186 ASN A CA 1
ATOM 1502 C C . ASN A 1 186 ? -4.955 1.986 -11.448 1.00 70.88 186 ASN A C 1
ATOM 1504 O O . ASN A 1 186 ? -5.057 2.652 -12.476 1.00 70.88 186 ASN A O 1
ATOM 1508 N N . LEU A 1 187 ? -5.704 2.267 -10.376 1.00 66.81 187 LEU A N 1
ATOM 1509 C CA . LEU A 1 187 ? -6.683 3.365 -10.360 1.00 66.81 187 LEU A CA 1
ATOM 1510 C C . LEU A 1 187 ? -6.042 4.734 -10.666 1.00 66.81 187 LEU A C 1
ATOM 1512 O O . LEU A 1 187 ? -6.717 5.602 -11.204 1.00 66.81 187 LEU A O 1
ATOM 1516 N N . GLY A 1 188 ? -4.745 4.922 -10.388 1.00 58.09 188 GLY A N 1
ATOM 1517 C CA . GLY A 1 188 ? -4.003 6.121 -10.804 1.00 58.09 188 GLY A CA 1
ATOM 1518 C C . GLY A 1 188 ? -3.881 6.258 -12.327 1.00 58.09 188 GLY A C 1
ATOM 1519 O O . GLY A 1 188 ? -4.115 7.330 -12.871 1.00 58.09 188 GLY A O 1
ATOM 1520 N N . THR A 1 189 ? -3.647 5.147 -13.032 1.00 59.12 189 THR A N 1
ATOM 1521 C CA . THR A 1 189 ? -3.505 5.130 -14.501 1.00 59.12 189 THR A CA 1
ATOM 1522 C C . THR A 1 189 ? -4.812 5.429 -15.242 1.00 59.12 189 THR A C 1
ATOM 1524 O O . THR A 1 189 ? -4.790 5.769 -16.421 1.00 59.12 189 THR A O 1
ATOM 1527 N N . GLN A 1 190 ? -5.962 5.336 -14.560 1.00 48.72 190 GLN A N 1
ATOM 1528 C CA . GLN A 1 190 ? -7.266 5.682 -15.130 1.00 48.72 190 GLN A CA 1
ATOM 1529 C C . GLN A 1 190 ? -7.392 7.185 -15.422 1.00 48.72 190 GLN A C 1
ATOM 1531 O O . GLN A 1 190 ? -8.117 7.570 -16.339 1.00 48.72 190 GLN A O 1
ATOM 1536 N N . TYR A 1 191 ? -6.702 8.024 -14.646 1.00 45.47 191 TYR A N 1
ATOM 1537 C CA . TYR A 1 191 ? -6.787 9.482 -14.754 1.00 45.47 191 TYR A CA 1
ATOM 1538 C C . TYR A 1 191 ? -5.724 10.082 -15.675 1.00 45.47 191 TYR A C 1
ATOM 1540 O O . TYR A 1 191 ? -5.927 11.185 -16.175 1.00 45.47 191 TYR A O 1
ATOM 1548 N N . ASP A 1 192 ? -4.643 9.349 -15.952 1.00 44.94 192 ASP A N 1
ATOM 1549 C CA . ASP A 1 192 ? -3.548 9.841 -16.794 1.00 44.94 192 ASP A CA 1
ATOM 1550 C C . ASP A 1 192 ? -3.864 9.806 -18.300 1.00 44.94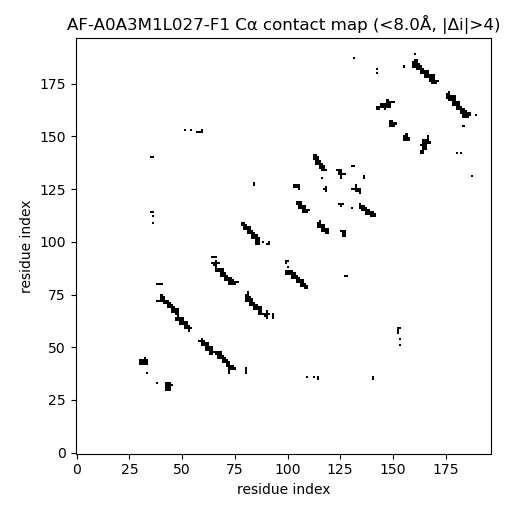 192 ASP A C 1
ATOM 1552 O O . ASP A 1 192 ? -3.113 10.372 -19.094 1.00 44.94 192 ASP A O 1
ATOM 1556 N N . GLY A 1 193 ? -4.995 9.208 -18.708 1.00 32.94 193 GLY A N 1
ATOM 1557 C CA . GLY A 1 193 ? -5.399 9.103 -20.113 1.00 32.94 193 GLY A CA 1
ATOM 1558 C C . GLY A 1 193 ? -4.306 8.491 -21.009 1.00 32.94 193 GLY A C 1
ATOM 1559 O O . GLY A 1 193 ? -3.266 8.033 -20.537 1.00 32.94 193 GLY A O 1
ATOM 1560 N N . PRO A 1 194 ? -4.494 8.448 -22.336 1.00 33.75 194 PRO A N 1
ATOM 1561 C CA . PRO A 1 194 ? -3.365 8.340 -23.248 1.00 33.75 194 PRO A CA 1
ATOM 1562 C C . PRO A 1 194 ? -2.575 9.653 -23.161 1.00 33.75 194 PRO A C 1
ATOM 1564 O O . PRO A 1 194 ? -2.806 10.583 -23.932 1.00 33.75 194 PRO A O 1
ATOM 1567 N N . GLY A 1 195 ? -1.691 9.757 -22.171 1.00 31.12 195 GLY A N 1
ATOM 1568 C CA . GLY A 1 195 ? -0.726 10.840 -22.087 1.00 31.12 195 GLY A CA 1
ATOM 1569 C C . GLY A 1 195 ? 0.083 10.879 -23.380 1.00 31.12 195 GLY A C 1
ATOM 1570 O O . GLY A 1 195 ? 0.761 9.911 -23.723 1.00 31.12 195 GLY A O 1
ATOM 1571 N N . TYR A 1 196 ? -0.022 11.985 -24.115 1.00 28.08 196 TYR A N 1
ATOM 1572 C CA . TYR A 1 196 ? 0.982 12.355 -25.102 1.00 28.08 196 TYR A CA 1
ATOM 1573 C C . TYR A 1 196 ? 2.341 12.362 -24.389 1.00 28.08 196 TYR A C 1
ATOM 1575 O O . TYR A 1 196 ? 2.553 13.155 -23.470 1.00 28.08 196 TYR A O 1
ATOM 1583 N N . THR A 1 197 ? 3.202 11.424 -24.782 1.00 36.09 197 THR A N 1
ATOM 1584 C CA . THR A 1 197 ? 4.652 11.438 -24.545 1.00 36.09 197 THR A CA 1
ATOM 1585 C C . THR A 1 197 ? 5.298 12.662 -25.165 1.00 36.09 197 THR A C 1
ATOM 1587 O O . THR A 1 197 ? 4.892 12.991 -26.306 1.00 36.09 197 THR A O 1
#

Sequence (197 aa):
MLPLRRGWILLCLATLACQRDSLPKPQPPTPPPLRLDRPAVGQQSRYLLLKGFNYLGSSPLFEYAPDTLVVRIVGRVGEDFLVEERTTPLSRSEPLISMPDSVFHYRLRLDGDTLRVFRQDDRFILQSRLFLHNDRQSFPLQLSSDTLLHWNGWRVEPLCLLCSGLLEGHLQLGKIYDTLQVLVNNLGTQYDGPGYT

Mean predicted aligned error: 13.9 Å

pLDDT: mean 70.43, std 15.47, range [28.08, 95.31]

Nearest PDB structures (foldseek):
  5w68-assembly1_A  TM=3.507E-01  e=1.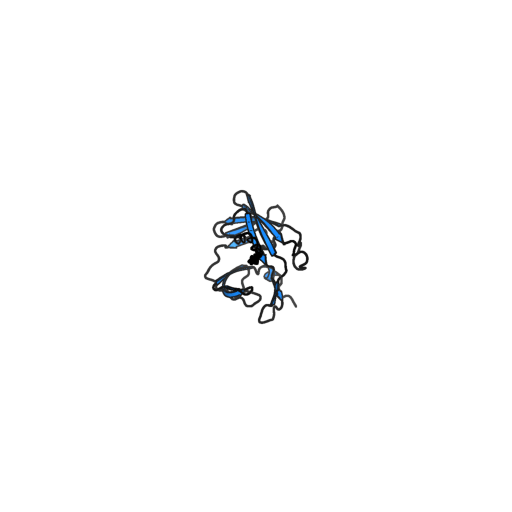721E+00  Escherichia coli O127:H6 str. E2348/69
  5zdh-assembly1_A  TM=3.049E-01  e=3.492E+00  Escherichia coli ETEC H10407
  8h15-assembly1_C  TM=2.048E-01  e=1.114E+00  Severe acute respiratory syndrome coronavirus
  6w6m-assembly1_A  TM=2.498E-01  e=3.687E+00  Vibrio cholerae

Secondary structure (DSSP, 8-state):
-----------------------PPPPPPPPPP--TTS--TT-EEEEEEEEEE-TTSSS-EEEEEEEEEEEEEEEEETTEEEEEEE--GGGTT-TTSSSTT--EEEEEEEETTEEEEEESSS-SS---SSS-S-S-EEEESS--TT-B-EE-SSSEES--SEEEEEEEEEEETTEEEEEEEEEEE-TTTTTS-S---

Foldseek 3Di:
DDDDDDDDPPPPPPPPPPPPPPPPDPDDPDFDAQLLVDHDAFGKHWAWDWDWDCPPDQATDTDTQPKIWMKGQHDDDVQKTKIKIAIDPSRVDDPPDPPRGDIFIWIWGDDDQKIWTARPDPDQFHDDPVDHTHGIDIAGNPADAPDEWDDSHPAIPPDDQWHKYWYAQDDDPNDTDRIDIDTDHNVVVVPCPPDDD

Solvent-accessible surface area (backbone atoms only — not comparable to full-atom values): 12316 Å² total; per-residue (Å²): 134,88,82,88,82,85,82,78,81,80,76,79,78,77,76,77,75,74,75,74,74,73,71,76,75,81,73,75,78,79,64,58,71,66,42,78,89,64,73,49,71,73,39,34,31,75,40,78,46,70,43,82,47,55,95,87,49,93,60,53,42,66,45,75,49,80,31,37,43,35,38,32,27,77,37,71,58,90,79,30,34,32,34,38,37,32,56,43,84,83,29,81,78,53,88,84,52,77,67,57,89,51,74,33,58,30,30,39,31,74,58,87,56,27,39,35,41,35,56,71,64,92,64,90,55,32,64,55,94,90,48,69,71,53,65,71,45,73,43,69,62,69,54,51,82,84,36,75,39,42,78,70,57,86,51,56,38,76,82,58,49,72,47,48,22,31,30,66,64,40,74,55,95,94,39,74,30,72,70,40,79,46,79,45,78,37,62,70,63,69,75,54,61,90,61,85,126